Protein AF-A0AAE3C8A0-F1 (afdb_monomer)

Structure (mmCIF, N/CA/C/O backbone):
data_AF-A0AAE3C8A0-F1
#
_entry.id   AF-A0AAE3C8A0-F1
#
loop_
_atom_site.group_PDB
_atom_site.id
_atom_site.type_symbol
_atom_site.label_atom_id
_atom_site.label_alt_id
_atom_site.label_comp_id
_atom_site.label_asym_id
_atom_site.label_entity_id
_atom_site.label_seq_id
_atom_site.pdbx_PDB_ins_code
_atom_site.Cartn_x
_atom_site.Cartn_y
_atom_site.Cartn_z
_atom_site.occupancy
_atom_site.B_iso_or_equiv
_atom_site.auth_seq_id
_atom_site.auth_comp_id
_atom_site.auth_asym_id
_atom_site.auth_atom_id
_atom_site.pdbx_PDB_model_num
ATOM 1 N N . MET A 1 1 ? -12.165 1.065 -21.876 1.00 56.44 1 MET A N 1
ATOM 2 C CA . MET A 1 1 ? -11.371 1.479 -23.054 1.00 56.44 1 MET A CA 1
ATOM 3 C C . MET A 1 1 ? -10.263 2.482 -22.723 1.00 56.44 1 MET A C 1
ATOM 5 O O . MET A 1 1 ? -9.122 2.149 -22.989 1.00 56.44 1 MET A O 1
ATOM 9 N N . ILE A 1 2 ? -10.529 3.661 -22.127 1.00 65.44 2 ILE A N 1
ATOM 10 C CA . ILE A 1 2 ? -9.457 4.647 -21.827 1.00 65.44 2 ILE A CA 1
ATOM 11 C C . ILE A 1 2 ? -8.473 4.133 -20.755 1.00 65.44 2 ILE A C 1
ATOM 13 O O . ILE A 1 2 ? -7.276 4.101 -21.008 1.00 65.44 2 ILE A O 1
ATOM 17 N N . ALA A 1 3 ? -8.968 3.651 -19.607 1.00 72.00 3 ALA A N 1
ATOM 18 C CA . ALA A 1 3 ? -8.113 3.166 -18.512 1.00 72.00 3 ALA A CA 1
ATOM 19 C C . ALA A 1 3 ? -7.227 1.966 -18.902 1.00 72.00 3 ALA A C 1
ATOM 21 O O . ALA A 1 3 ? -6.080 1.881 -18.487 1.00 72.00 3 ALA A O 1
ATOM 22 N N . GLU A 1 4 ? -7.741 1.065 -19.738 1.00 74.19 4 GLU A N 1
ATOM 23 C CA . GLU A 1 4 ? -7.022 -0.127 -20.208 1.00 74.19 4 GLU A CA 1
ATOM 24 C C . GLU A 1 4 ? -5.881 0.228 -21.170 1.00 74.19 4 GLU A C 1
ATOM 26 O O . GLU A 1 4 ? -4.768 -0.278 -21.034 1.00 74.19 4 GLU A O 1
ATOM 31 N N . LYS A 1 5 ? -6.123 1.167 -22.096 1.00 77.81 5 LYS A N 1
ATOM 32 C CA . LYS A 1 5 ? -5.076 1.692 -22.979 1.00 77.81 5 LYS A CA 1
ATOM 33 C C . LYS A 1 5 ? -3.943 2.326 -22.165 1.00 77.81 5 LYS A C 1
ATOM 35 O O . LYS A 1 5 ? -2.778 2.022 -22.401 1.00 77.81 5 LYS A O 1
ATOM 40 N N . THR A 1 6 ? -4.289 3.133 -21.164 1.00 88.19 6 THR A N 1
ATOM 41 C CA . THR A 1 6 ? -3.315 3.755 -20.258 1.00 88.19 6 THR A CA 1
ATOM 42 C C . THR A 1 6 ? -2.587 2.725 -19.384 1.00 88.19 6 THR A C 1
ATOM 44 O O . THR A 1 6 ? -1.387 2.858 -19.156 1.00 88.19 6 THR A O 1
ATOM 47 N N . ALA A 1 7 ? -3.261 1.660 -18.933 1.00 89.94 7 ALA A N 1
ATOM 48 C CA . ALA A 1 7 ? -2.627 0.575 -18.178 1.00 89.94 7 ALA A CA 1
ATOM 49 C C . ALA A 1 7 ?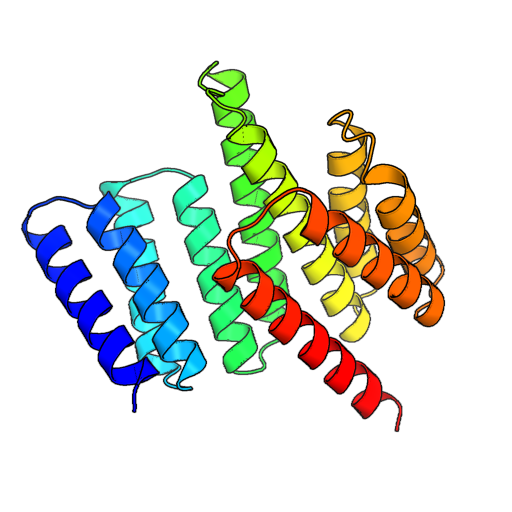 -1.527 -0.124 -18.994 1.00 89.94 7 ALA A C 1
ATOM 51 O O . ALA A 1 7 ? -0.427 -0.358 -18.490 1.00 89.94 7 ALA A O 1
ATOM 52 N N . LEU A 1 8 ? -1.809 -0.413 -20.268 1.00 94.50 8 LEU A N 1
ATOM 53 C CA . LEU A 1 8 ? -0.858 -1.041 -21.184 1.00 94.50 8 LEU A CA 1
ATOM 54 C C . LEU A 1 8 ? 0.332 -0.131 -21.514 1.00 94.50 8 LEU A C 1
ATOM 56 O O . LEU A 1 8 ? 1.454 -0.626 -21.602 1.00 94.50 8 LEU A O 1
ATOM 60 N N . GLU A 1 9 ? 0.109 1.177 -21.658 1.00 94.50 9 GLU A N 1
ATOM 61 C CA . GLU A 1 9 ? 1.182 2.168 -21.828 1.00 94.50 9 GLU A CA 1
ATOM 62 C C . GLU A 1 9 ? 2.153 2.122 -20.636 1.00 94.50 9 GLU A C 1
ATOM 64 O O . GLU A 1 9 ? 3.346 1.883 -20.827 1.00 94.50 9 GLU A O 1
ATOM 69 N N . TYR A 1 10 ? 1.644 2.206 -19.399 1.00 94.06 10 TYR A N 1
ATOM 70 C CA . TYR A 1 10 ? 2.486 2.090 -18.202 1.00 94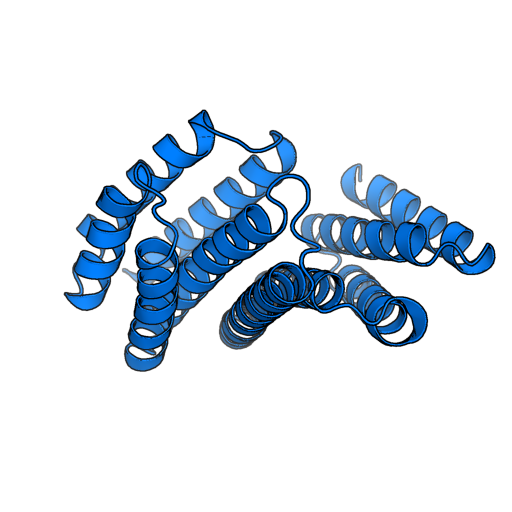.06 10 TYR A CA 1
ATOM 71 C C . TYR A 1 10 ? 3.193 0.735 -18.095 1.00 94.06 10 TYR A C 1
ATOM 73 O O . TYR A 1 10 ? 4.356 0.687 -17.694 1.00 94.06 10 TYR A O 1
ATOM 81 N N . LEU A 1 11 ? 2.527 -0.365 -18.452 1.00 96.75 11 LEU A N 1
ATOM 82 C CA . LEU A 1 11 ? 3.128 -1.698 -18.412 1.00 96.75 11 LEU A CA 1
ATOM 83 C C . LEU A 1 11 ? 4.287 -1.837 -19.408 1.00 96.75 11 LEU A C 1
ATOM 85 O O . LEU A 1 11 ? 5.313 -2.439 -19.083 1.00 96.75 11 LEU A O 1
ATOM 89 N N . ASN A 1 12 ? 4.136 -1.296 -20.615 1.00 97.06 12 ASN A N 1
ATOM 90 C CA . ASN A 1 12 ? 5.195 -1.312 -21.619 1.00 97.06 12 ASN A CA 1
ATOM 91 C C . ASN A 1 12 ? 6.366 -0.428 -21.192 1.00 97.06 12 ASN A C 1
ATOM 93 O O . ASN A 1 12 ? 7.504 -0.895 -21.206 1.00 97.06 12 ASN A O 1
ATOM 97 N N . ASP A 1 13 ? 6.091 0.781 -20.702 1.00 96.50 13 ASP A N 1
ATOM 98 C CA . ASP A 1 13 ? 7.135 1.654 -20.175 1.00 96.50 13 ASP A CA 1
ATOM 99 C C . ASP A 1 13 ? 7.880 0.995 -19.002 1.00 96.50 13 ASP A C 1
ATOM 101 O O . ASP A 1 13 ? 9.105 1.074 -18.923 1.00 96.50 13 ASP A O 1
ATOM 105 N N . ALA A 1 14 ? 7.178 0.301 -18.096 1.00 97.00 14 ALA A N 1
ATOM 106 C CA . ALA A 1 14 ? 7.807 -0.403 -16.976 1.00 97.00 14 ALA A CA 1
ATOM 107 C C . ALA A 1 14 ? 8.849 -1.427 -17.455 1.00 97.00 14 ALA A C 1
ATOM 109 O O . ALA A 1 14 ? 9.940 -1.525 -16.891 1.00 97.00 14 ALA A O 1
ATOM 110 N N . ARG A 1 15 ? 8.524 -2.164 -18.524 1.00 97.19 15 ARG A N 1
ATOM 111 C CA . ARG A 1 15 ? 9.411 -3.163 -19.132 1.00 97.19 15 ARG A CA 1
ATOM 112 C C . ARG A 1 15 ? 10.630 -2.519 -19.785 1.00 97.19 15 ARG A C 1
ATOM 114 O O . ARG A 1 15 ? 11.723 -3.057 -19.648 1.00 97.19 15 ARG A O 1
ATOM 121 N N . GLU A 1 16 ? 10.469 -1.380 -20.454 1.00 97.44 16 GLU A N 1
ATOM 122 C CA . GLU A 1 16 ? 11.600 -0.652 -21.045 1.00 97.44 16 GLU A CA 1
ATOM 123 C C . GLU A 1 16 ? 12.539 -0.092 -19.970 1.00 97.44 16 GLU A C 1
ATOM 125 O O . GLU A 1 16 ? 13.752 -0.274 -20.058 1.00 97.44 16 GLU A O 1
ATOM 130 N N . HIS A 1 17 ? 11.998 0.483 -18.893 1.00 97.38 17 HIS A N 1
ATOM 131 C CA . HIS A 1 17 ? 12.809 0.911 -17.749 1.00 97.38 17 HIS A CA 1
ATOM 132 C C . HIS A 1 17 ? 13.582 -0.258 -17.119 1.00 97.38 17 HIS A C 1
ATOM 134 O O . HIS A 1 17 ? 14.776 -0.126 -16.848 1.00 97.38 17 HIS A O 1
ATOM 140 N N . ALA A 1 18 ? 12.940 -1.422 -16.958 1.00 96.00 18 ALA A N 1
ATOM 141 C CA . ALA A 1 18 ? 13.592 -2.618 -16.428 1.00 96.00 18 ALA A CA 1
ATOM 142 C C . ALA A 1 18 ? 14.739 -3.106 -17.332 1.00 96.00 18 ALA A C 1
ATOM 144 O O . ALA A 1 18 ? 15.817 -3.420 -16.831 1.00 96.00 18 ALA A O 1
ATOM 145 N N . LYS A 1 19 ? 14.553 -3.109 -18.662 1.00 96.50 19 LYS A N 1
ATOM 146 C CA . LYS A 1 19 ? 15.613 -3.460 -19.629 1.00 96.50 19 LYS A CA 1
ATOM 147 C C . LYS A 1 19 ? 16.816 -2.521 -19.548 1.00 96.50 19 LYS A C 1
ATOM 149 O O . LYS A 1 19 ? 17.947 -2.965 -19.716 1.00 96.50 19 LYS A O 1
ATOM 154 N N . CYS A 1 20 ? 16.573 -1.240 -19.286 1.00 96.00 20 CYS A N 1
ATOM 155 C CA . CYS A 1 20 ? 17.614 -0.223 -19.147 1.00 96.00 20 CYS A CA 1
ATOM 156 C C . CYS A 1 20 ? 18.274 -0.198 -17.755 1.00 96.00 20 CYS A C 1
ATOM 158 O O . CYS A 1 20 ? 19.154 0.628 -17.524 1.00 96.00 20 CYS A O 1
ATOM 160 N N . GLY A 1 21 ? 17.858 -1.063 -16.822 1.00 95.50 21 GLY A N 1
ATOM 161 C CA . GLY A 1 21 ? 18.362 -1.082 -15.445 1.00 95.50 21 GLY A CA 1
ATOM 162 C C . GLY A 1 21 ? 17.838 0.053 -14.556 1.00 95.50 21 GLY A C 1
ATOM 163 O O . GLY A 1 21 ? 18.315 0.221 -13.434 1.00 95.50 21 GLY A O 1
ATOM 164 N N . ASP A 1 22 ? 16.849 0.829 -15.013 1.00 97.50 22 ASP A N 1
ATOM 165 C CA . ASP A 1 22 ? 16.164 1.824 -14.184 1.00 97.50 22 ASP A CA 1
ATOM 166 C C . ASP A 1 22 ? 15.039 1.164 -13.378 1.00 97.50 22 ASP A C 1
ATOM 168 O O . ASP A 1 22 ? 13.851 1.218 -13.712 1.00 97.50 22 ASP A O 1
ATOM 172 N N . PHE A 1 23 ? 15.430 0.521 -12.282 1.00 97.69 23 PHE A N 1
ATOM 173 C CA . PHE A 1 23 ? 14.508 -0.226 -11.431 1.00 97.69 23 PHE A CA 1
ATOM 174 C C . PHE A 1 23 ? 13.525 0.664 -10.662 1.00 97.69 23 PHE A C 1
ATOM 176 O O . PHE A 1 23 ? 12.404 0.235 -10.394 1.00 97.69 23 PHE A O 1
ATOM 183 N N . VAL A 1 24 ? 13.885 1.915 -10.350 1.00 96.19 24 VAL A N 1
ATOM 184 C CA . VAL A 1 24 ? 12.947 2.866 -9.725 1.00 96.19 24 VAL A CA 1
ATOM 185 C C . VAL A 1 24 ? 11.867 3.260 -10.731 1.00 96.19 24 VAL A C 1
ATOM 187 O O . VAL A 1 24 ? 10.675 3.224 -10.411 1.00 96.19 24 VAL A O 1
ATOM 190 N N . GLY A 1 25 ? 12.268 3.586 -11.962 1.00 94.75 25 GLY A N 1
ATOM 191 C CA . GLY A 1 25 ? 11.347 3.908 -13.046 1.00 94.75 25 GLY A CA 1
ATOM 192 C C . GLY A 1 25 ? 10.425 2.744 -13.406 1.00 94.75 25 GLY A C 1
ATOM 193 O O . GLY A 1 25 ? 9.231 2.972 -13.622 1.00 94.75 25 GLY A O 1
ATOM 194 N N . ALA A 1 26 ? 10.948 1.515 -13.416 1.00 97.81 26 ALA A N 1
ATOM 195 C CA . ALA A 1 26 ? 10.173 0.300 -13.655 1.00 97.81 26 ALA A CA 1
ATOM 196 C C . ALA A 1 26 ? 9.145 0.058 -12.542 1.00 97.81 26 ALA A C 1
ATOM 198 O O . ALA A 1 26 ? 7.959 -0.121 -12.820 1.00 97.81 26 ALA A O 1
ATOM 199 N N . PHE A 1 27 ? 9.584 0.122 -11.281 1.00 97.81 27 PHE A N 1
ATOM 200 C CA . PHE A 1 27 ? 8.740 -0.087 -10.107 1.00 97.81 27 PHE A CA 1
ATOM 201 C C . PHE A 1 27 ? 7.503 0.820 -10.110 1.00 97.81 27 PHE A C 1
ATOM 203 O O . PHE A 1 27 ? 6.372 0.338 -10.028 1.00 97.81 27 PHE A O 1
ATOM 210 N N . LEU A 1 28 ? 7.707 2.135 -10.252 1.00 93.88 28 LEU A N 1
ATOM 211 C CA . LEU A 1 28 ? 6.616 3.114 -10.189 1.00 93.88 28 LEU A CA 1
ATOM 212 C C . LEU A 1 28 ? 5.575 2.885 -11.292 1.00 93.88 28 LEU A C 1
ATOM 214 O O . LEU A 1 28 ? 4.378 3.081 -11.079 1.00 93.88 28 LEU A O 1
ATOM 218 N N . ARG A 1 29 ? 6.021 2.435 -12.467 1.00 97.12 29 ARG A N 1
ATOM 219 C CA . ARG A 1 29 ? 5.147 2.147 -13.606 1.00 97.12 29 ARG A CA 1
ATOM 220 C C . ARG A 1 29 ? 4.391 0.839 -13.446 1.00 97.12 29 ARG A C 1
ATOM 222 O O . ARG A 1 29 ? 3.208 0.814 -13.768 1.00 97.12 29 ARG A O 1
ATOM 229 N N . TYR A 1 30 ? 5.008 -0.199 -12.880 1.00 97.62 30 TYR A N 1
ATOM 230 C CA . TYR A 1 30 ? 4.285 -1.417 -12.508 1.00 97.62 30 TYR A CA 1
ATOM 231 C C . TYR A 1 30 ? 3.182 -1.127 -11.483 1.00 97.62 30 TYR A C 1
ATOM 233 O O . TYR A 1 30 ? 2.044 -1.537 -11.699 1.00 97.62 30 TYR A O 1
ATOM 241 N N . ILE A 1 31 ? 3.464 -0.353 -10.425 1.00 95.62 31 ILE A N 1
ATOM 242 C CA . ILE A 1 31 ? 2.436 0.065 -9.452 1.00 95.62 31 ILE A CA 1
ATOM 243 C C . ILE A 1 31 ? 1.279 0.784 -10.155 1.00 95.62 31 ILE A C 1
ATOM 245 O O . ILE A 1 31 ? 0.110 0.459 -9.936 1.00 95.62 31 ILE A O 1
ATOM 249 N N . ARG A 1 32 ? 1.598 1.735 -11.037 1.00 94.25 32 ARG A N 1
ATOM 250 C CA . ARG A 1 32 ? 0.594 2.548 -11.728 1.00 94.25 32 ARG A CA 1
ATOM 251 C C . ARG A 1 32 ? -0.239 1.738 -12.720 1.00 94.25 32 ARG A C 1
ATOM 253 O O . ARG A 1 32 ? -1.462 1.861 -12.708 1.00 94.25 32 ARG A O 1
ATOM 260 N N . ALA A 1 33 ? 0.390 0.868 -13.510 1.00 93.25 33 ALA A N 1
ATOM 261 C CA . ALA A 1 33 ? -0.306 -0.077 -14.381 1.00 93.25 33 ALA A CA 1
ATOM 262 C C . ALA A 1 33 ? -1.254 -0.977 -13.573 1.00 93.25 33 ALA A C 1
ATOM 264 O O . ALA A 1 33 ? -2.424 -1.109 -13.928 1.00 93.25 33 ALA A O 1
ATOM 265 N N . GLY A 1 34 ? -0.785 -1.515 -12.440 1.00 94.25 34 GLY A N 1
ATOM 266 C CA . GLY A 1 34 ? -1.591 -2.349 -11.549 1.00 94.25 34 GLY A CA 1
ATOM 267 C C . GLY A 1 34 ? -2.858 -1.650 -11.051 1.00 94.25 34 GLY A C 1
ATOM 268 O O . GLY A 1 34 ? -3.930 -2.263 -11.028 1.00 94.25 34 GLY A O 1
ATOM 269 N N . CYS A 1 35 ? -2.768 -0.354 -10.729 1.00 90.81 35 CYS A N 1
ATOM 270 C CA . CYS A 1 35 ? -3.921 0.461 -10.341 1.00 90.81 35 CYS A CA 1
ATOM 271 C C . CYS A 1 35 ? -4.934 0.623 -11.484 1.00 90.81 35 CYS A C 1
ATOM 273 O O . CYS A 1 35 ? -6.122 0.385 -11.271 1.00 90.81 35 CYS A O 1
ATOM 275 N N . PHE A 1 36 ? -4.484 0.964 -12.695 1.00 92.19 36 PHE A N 1
ATOM 276 C CA . PHE A 1 36 ? -5.383 1.125 -13.845 1.00 92.19 36 PHE A CA 1
ATOM 277 C C . PHE A 1 36 ? -6.039 -0.195 -14.278 1.00 92.19 36 PHE A C 1
ATOM 279 O O . PHE A 1 36 ? -7.225 -0.217 -14.623 1.00 92.19 36 PHE A O 1
ATOM 286 N N . PHE A 1 37 ? -5.314 -1.316 -14.207 1.00 92.75 37 PHE A N 1
ATOM 287 C CA . PHE A 1 37 ? -5.902 -2.639 -14.423 1.00 92.75 37 PHE A CA 1
ATOM 288 C C . PHE A 1 37 ? -6.977 -2.955 -13.375 1.00 92.75 37 PHE A C 1
ATOM 290 O O . PHE A 1 37 ? -8.081 -3.362 -13.729 1.00 92.75 37 PHE A O 1
ATOM 297 N N . ARG A 1 38 ? -6.738 -2.648 -12.091 1.00 92.00 38 ARG A N 1
ATOM 298 C CA . ARG A 1 38 ? -7.764 -2.794 -11.040 1.00 92.00 38 ARG A CA 1
ATOM 299 C C . ARG A 1 38 ? -9.003 -1.953 -11.334 1.00 92.00 38 ARG A C 1
ATOM 301 O O . ARG A 1 38 ? -10.121 -2.433 -11.173 1.00 92.00 38 ARG A O 1
ATOM 308 N N . GLU A 1 39 ? -8.829 -0.703 -11.750 1.00 89.12 39 GLU A N 1
ATOM 309 C CA . GLU A 1 39 ? -9.942 0.202 -12.068 1.00 89.12 39 GLU A CA 1
ATOM 310 C C . GLU A 1 39 ? -10.755 -0.244 -13.284 1.00 89.12 39 GLU A C 1
ATOM 312 O O . GLU A 1 39 ? -11.968 -0.044 -13.322 1.00 89.12 39 GLU A O 1
ATOM 317 N N . SER A 1 40 ? -10.107 -0.889 -14.251 1.00 90.00 40 SER A N 1
ATOM 318 C CA . SER A 1 40 ? -10.770 -1.524 -15.394 1.00 90.00 40 SER A CA 1
ATOM 319 C C . SER A 1 40 ? -11.325 -2.918 -15.079 1.00 90.00 40 SER A C 1
ATOM 321 O O . SER A 1 40 ? -11.885 -3.558 -15.962 1.00 90.00 40 SER A O 1
ATOM 323 N N . SER A 1 41 ? -11.255 -3.358 -13.815 1.00 90.50 41 SER A N 1
ATOM 324 C CA . SER A 1 41 ? -11.661 -4.693 -13.345 1.00 90.50 41 SER A CA 1
ATOM 325 C C . SER A 1 41 ? -10.859 -5.853 -13.950 1.00 90.50 41 SER A C 1
ATOM 327 O O . SER A 1 41 ? -11.248 -7.012 -13.815 1.00 90.50 41 SER A O 1
ATOM 329 N N . ASP A 1 42 ? -9.706 -5.565 -14.551 1.00 94.69 42 ASP A N 1
ATOM 330 C CA . ASP A 1 42 ? -8.732 -6.565 -14.972 1.00 94.69 42 ASP A CA 1
ATOM 331 C C . ASP A 1 42 ? -7.845 -6.956 -13.783 1.00 94.69 42 ASP A C 1
ATOM 333 O O . ASP A 1 42 ? -6.723 -6.486 -13.577 1.00 94.69 42 ASP A O 1
ATOM 337 N N . LEU A 1 43 ? -8.404 -7.807 -12.929 1.00 93.88 43 LEU A N 1
ATOM 338 C CA . LEU A 1 43 ? -7.767 -8.207 -11.678 1.00 93.88 43 LEU A CA 1
ATOM 339 C C . LEU A 1 43 ? -6.542 -9.107 -11.921 1.00 93.88 43 LEU A C 1
ATOM 341 O O . LEU A 1 43 ? -5.606 -9.080 -11.125 1.00 93.88 43 LEU A O 1
ATOM 345 N N . VAL A 1 44 ? -6.506 -9.849 -13.034 1.00 96.69 44 VAL A N 1
ATOM 346 C CA . VAL A 1 44 ? -5.375 -10.722 -13.390 1.00 96.69 44 VAL A CA 1
ATOM 347 C C . VAL A 1 44 ? -4.140 -9.884 -13.708 1.00 96.69 44 VAL A C 1
ATOM 349 O O . VAL A 1 44 ? -3.094 -10.079 -13.086 1.00 96.69 44 VAL A O 1
ATOM 352 N N . ASN A 1 45 ? -4.268 -8.908 -14.612 1.00 95.75 45 ASN A N 1
ATOM 353 C CA . ASN A 1 45 ? -3.145 -8.039 -14.961 1.00 95.75 45 ASN A CA 1
ATOM 354 C C . ASN A 1 45 ? -2.774 -7.089 -13.818 1.00 95.75 45 ASN A C 1
ATOM 356 O O . ASN A 1 45 ? -1.597 -6.775 -13.638 1.00 95.75 45 ASN A O 1
ATOM 360 N N . SER A 1 46 ? -3.745 -6.680 -12.994 1.00 96.19 46 SER A N 1
ATOM 361 C CA . SER A 1 46 ? -3.472 -5.915 -11.775 1.00 96.19 46 SER A CA 1
ATOM 362 C C . SER A 1 46 ? -2.542 -6.674 -10.822 1.00 96.19 46 SER A C 1
ATOM 364 O O . SER A 1 46 ? -1.519 -6.135 -10.395 1.00 96.19 46 SER A O 1
ATOM 366 N N . LEU A 1 47 ? -2.852 -7.945 -10.545 1.00 97.69 47 LEU A N 1
ATOM 367 C CA . LEU A 1 47 ? -2.043 -8.781 -9.662 1.00 97.69 47 LEU A CA 1
ATOM 368 C C . LEU A 1 47 ? -0.646 -9.053 -10.236 1.00 97.69 47 LEU A C 1
ATOM 370 O O . LEU A 1 47 ? 0.332 -8.967 -9.496 1.00 97.69 47 LEU A O 1
ATOM 374 N N . ASP A 1 48 ? -0.539 -9.343 -11.538 1.00 98.25 48 ASP A N 1
ATOM 375 C CA . ASP A 1 48 ? 0.754 -9.536 -12.213 1.00 98.25 48 ASP A CA 1
ATOM 376 C C . ASP A 1 48 ? 1.651 -8.295 -12.080 1.00 98.25 48 ASP A C 1
ATOM 378 O O . ASP A 1 48 ? 2.830 -8.404 -11.739 1.00 98.25 48 ASP A O 1
ATOM 382 N N . CYS A 1 49 ? 1.081 -7.100 -12.257 1.00 98.06 49 CYS A N 1
ATOM 383 C CA . CYS A 1 49 ? 1.811 -5.847 -12.087 1.00 98.06 49 CYS A CA 1
ATOM 384 C C . CYS A 1 49 ? 2.329 -5.666 -10.654 1.00 98.06 49 CYS A C 1
ATOM 386 O O . CYS A 1 49 ? 3.493 -5.312 -10.466 1.00 98.06 49 CYS A O 1
ATOM 388 N N . TYR A 1 50 ? 1.504 -5.931 -9.637 1.00 98.00 50 TYR A N 1
ATOM 389 C CA . TYR A 1 50 ? 1.942 -5.816 -8.244 1.00 98.00 50 TYR A CA 1
ATOM 390 C C . TYR A 1 50 ? 2.978 -6.881 -7.859 1.00 98.00 50 TYR A C 1
ATOM 392 O O . TYR A 1 50 ? 3.917 -6.566 -7.130 1.00 98.00 50 TYR A O 1
ATOM 400 N N . ASN A 1 51 ? 2.887 -8.100 -8.399 1.00 98.50 51 ASN A N 1
ATOM 401 C CA . ASN A 1 51 ? 3.919 -9.125 -8.216 1.00 98.50 51 ASN A CA 1
ATOM 402 C C . ASN A 1 51 ? 5.262 -8.704 -8.829 1.00 98.50 51 ASN A C 1
ATOM 404 O O . ASN A 1 51 ? 6.292 -8.819 -8.171 1.00 98.50 51 ASN A O 1
ATOM 408 N N . LYS A 1 52 ? 5.260 -8.135 -10.039 1.00 98.12 52 LYS A N 1
ATOM 409 C CA . LYS A 1 52 ? 6.482 -7.597 -10.663 1.00 98.12 52 LYS A CA 1
ATOM 410 C C . LYS A 1 52 ? 7.058 -6.419 -9.890 1.00 98.12 52 LYS A C 1
ATOM 412 O O . LYS A 1 52 ? 8.269 -6.320 -9.722 1.00 98.12 52 LYS A O 1
ATOM 417 N N . ALA A 1 53 ? 6.204 -5.537 -9.373 1.00 97.62 53 ALA A N 1
ATOM 418 C CA . ALA A 1 53 ? 6.650 -4.469 -8.486 1.00 97.62 53 ALA A CA 1
ATOM 419 C C . ALA A 1 53 ? 7.281 -5.031 -7.196 1.00 97.62 53 ALA A C 1
ATOM 421 O O . ALA A 1 53 ? 8.293 -4.496 -6.747 1.00 97.62 53 ALA A O 1
ATOM 422 N N . MET A 1 54 ? 6.732 -6.117 -6.631 1.00 97.81 54 MET A N 1
ATOM 423 C CA . MET A 1 54 ? 7.304 -6.815 -5.471 1.00 97.81 54 MET A CA 1
ATOM 424 C C . MET A 1 54 ? 8.696 -7.376 -5.773 1.00 97.81 54 MET A C 1
ATOM 426 O O . MET A 1 54 ? 9.616 -7.184 -4.983 1.00 97.81 54 MET A O 1
ATOM 430 N N . GLU A 1 55 ? 8.856 -8.045 -6.914 1.00 97.44 55 GLU A N 1
ATOM 431 C CA . GLU A 1 55 ? 10.134 -8.594 -7.378 1.00 97.44 55 GLU A CA 1
ATOM 432 C C . GLU A 1 55 ? 11.188 -7.487 -7.498 1.00 97.44 55 GLU A C 1
ATOM 434 O O . GLU A 1 55 ? 12.223 -7.541 -6.836 1.00 97.44 55 GLU A O 1
ATOM 439 N N . VAL A 1 56 ? 10.871 -6.402 -8.213 1.00 97.38 56 VAL A N 1
ATOM 440 C CA . VAL A 1 56 ? 11.777 -5.252 -8.360 1.00 97.38 56 VAL A CA 1
ATOM 441 C C . VAL A 1 56 ? 12.111 -4.613 -7.006 1.00 97.38 56 VAL A C 1
ATOM 443 O O . VAL A 1 56 ? 13.268 -4.270 -6.741 1.00 97.38 56 VAL A O 1
ATOM 446 N N . ALA A 1 57 ? 11.117 -4.453 -6.128 1.00 96.25 57 ALA A N 1
ATOM 447 C CA . ALA A 1 57 ? 11.324 -3.887 -4.800 1.00 96.25 57 ALA A CA 1
ATOM 448 C C . ALA A 1 57 ? 12.252 -4.750 -3.935 1.00 96.25 57 ALA A C 1
ATOM 450 O O . ALA A 1 57 ? 13.091 -4.192 -3.230 1.00 96.25 57 ALA A O 1
ATOM 451 N N . ASN A 1 58 ? 12.127 -6.077 -4.000 1.00 95.31 58 ASN A N 1
ATOM 452 C CA . ASN A 1 58 ? 12.937 -7.010 -3.217 1.00 95.31 58 ASN A CA 1
ATOM 453 C C . ASN A 1 58 ? 14.353 -7.169 -3.778 1.00 95.31 58 ASN A C 1
ATOM 455 O O . ASN A 1 58 ? 15.319 -7.107 -3.021 1.00 95.31 58 ASN A O 1
ATOM 459 N N . GLU A 1 59 ? 14.483 -7.366 -5.087 1.00 95.31 59 GLU A N 1
ATOM 460 C CA . GLU A 1 59 ? 15.745 -7.782 -5.706 1.00 95.31 59 GLU A CA 1
ATOM 461 C C . GLU A 1 59 ? 16.661 -6.609 -6.060 1.00 95.31 59 GLU A C 1
ATOM 463 O O . GLU A 1 59 ? 17.884 -6.760 -6.063 1.00 95.31 59 GLU A O 1
ATOM 468 N N . HIS A 1 60 ? 16.096 -5.429 -6.331 1.00 95.50 60 HIS A N 1
ATOM 469 C CA . HIS A 1 60 ? 16.869 -4.300 -6.856 1.00 95.50 60 HIS A CA 1
ATOM 470 C C . HIS A 1 60 ? 16.843 -3.057 -5.974 1.00 95.50 60 HIS A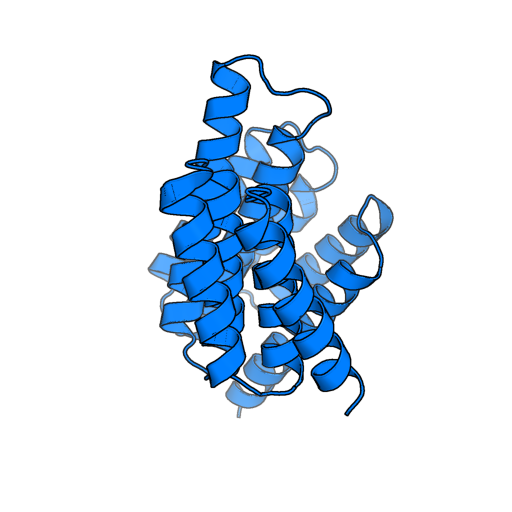 C 1
ATOM 472 O O . HIS A 1 60 ? 17.841 -2.341 -5.900 1.00 95.50 60 HIS A O 1
ATOM 478 N N . LEU A 1 61 ? 15.716 -2.769 -5.316 1.00 93.50 61 LEU A N 1
ATOM 479 C CA . LEU A 1 61 ? 15.577 -1.537 -4.534 1.00 93.50 61 LEU A CA 1
ATOM 480 C C . LEU A 1 61 ? 15.878 -1.752 -3.051 1.00 93.50 61 LEU A C 1
ATOM 482 O O . LEU A 1 61 ? 16.530 -0.908 -2.438 1.00 93.50 61 LEU A O 1
ATOM 486 N N . ASN A 1 62 ? 15.399 -2.860 -2.483 1.00 89.75 62 ASN A N 1
ATOM 487 C CA . ASN A 1 62 ? 15.559 -3.272 -1.090 1.00 89.75 62 ASN A CA 1
ATOM 488 C C . ASN A 1 62 ? 15.290 -2.142 -0.072 1.00 89.75 62 ASN A C 1
ATOM 490 O O . ASN A 1 62 ? 16.052 -1.935 0.873 1.00 89.75 62 ASN A O 1
ATOM 494 N N . LYS A 1 63 ? 14.209 -1.373 -0.280 1.00 88.62 63 LYS A N 1
ATOM 495 C CA . LYS A 1 63 ? 13.744 -0.348 0.672 1.00 88.62 63 LYS A CA 1
ATOM 496 C C . LYS A 1 63 ? 12.316 -0.622 1.109 1.00 88.62 63 LYS A C 1
ATOM 498 O O . LYS A 1 63 ? 11.435 -0.857 0.281 1.00 88.62 63 LYS A O 1
ATOM 503 N N . LYS A 1 64 ? 12.082 -0.472 2.413 1.00 92.31 64 LYS A N 1
ATOM 504 C CA . LYS A 1 64 ? 10.776 -0.682 3.048 1.00 92.31 64 LYS A CA 1
ATOM 505 C C . LYS A 1 64 ? 9.677 0.220 2.485 1.00 92.31 64 LYS A C 1
ATOM 507 O O . LYS A 1 64 ? 8.538 -0.209 2.380 1.00 92.31 64 LYS A O 1
ATOM 512 N N . GLU A 1 65 ? 10.023 1.431 2.052 1.00 90.38 65 GLU A N 1
ATOM 513 C CA . GLU A 1 65 ? 9.093 2.350 1.381 1.00 90.38 65 GLU A CA 1
ATOM 514 C C . GLU A 1 65 ? 8.483 1.746 0.107 1.00 90.38 65 GLU A C 1
ATOM 516 O O . GLU A 1 65 ? 7.274 1.828 -0.092 1.00 90.38 65 GLU A O 1
ATOM 521 N N . TYR A 1 66 ? 9.291 1.094 -0.734 1.00 93.12 66 TYR A N 1
ATOM 522 C CA . TYR A 1 66 ? 8.784 0.451 -1.947 1.00 93.12 66 TYR A CA 1
ATOM 523 C C . TYR A 1 66 ? 7.955 -0.787 -1.613 1.00 93.12 66 TYR A C 1
ATOM 525 O O . TYR A 1 66 ? 6.891 -0.979 -2.193 1.00 93.12 66 TYR A O 1
ATOM 533 N N . MET A 1 67 ? 8.380 -1.583 -0.626 1.00 95.94 67 MET A N 1
ATOM 534 C CA . MET A 1 67 ? 7.582 -2.714 -0.142 1.00 95.94 67 MET A CA 1
ATOM 535 C C . MET A 1 67 ? 6.210 -2.262 0.374 1.00 95.94 67 MET A C 1
ATOM 537 O O . MET A 1 67 ? 5.209 -2.907 0.069 1.00 95.94 67 MET A O 1
ATOM 541 N N . ALA A 1 68 ? 6.147 -1.148 1.111 1.00 93.94 68 ALA A N 1
ATOM 542 C CA . ALA A 1 68 ? 4.895 -0.586 1.610 1.00 93.94 68 ALA A CA 1
ATOM 543 C C . ALA A 1 68 ? 3.921 -0.286 0.459 1.00 93.94 68 ALA A C 1
ATOM 545 O O . ALA A 1 68 ? 2.801 -0.792 0.446 1.00 93.94 68 ALA A O 1
ATOM 546 N N . LEU A 1 69 ? 4.393 0.408 -0.582 1.00 92.25 69 LEU A N 1
ATOM 547 C CA . LEU A 1 69 ? 3.586 0.707 -1.771 1.00 92.25 69 LEU A CA 1
ATOM 548 C C . LEU A 1 69 ? 3.054 -0.557 -2.464 1.00 92.25 69 LEU A C 1
ATOM 550 O O . LEU A 1 69 ? 1.909 -0.568 -2.920 1.00 92.25 69 LEU A O 1
ATOM 554 N N . VAL A 1 70 ? 3.840 -1.636 -2.518 1.00 95.94 70 VAL A N 1
ATOM 555 C CA . VAL A 1 70 ? 3.369 -2.912 -3.080 1.00 95.94 70 VAL A CA 1
ATOM 556 C C . VAL A 1 70 ? 2.278 -3.533 -2.212 1.00 95.94 70 VAL A C 1
ATOM 558 O O . VAL A 1 70 ? 1.260 -3.967 -2.748 1.00 95.94 70 VAL A O 1
ATOM 561 N N . TYR A 1 71 ? 2.438 -3.546 -0.885 1.00 97.56 71 TYR A N 1
ATOM 562 C CA . TYR A 1 71 ? 1.395 -4.032 0.025 1.00 97.56 71 TYR A CA 1
ATOM 563 C C . TYR A 1 71 ? 0.108 -3.203 -0.086 1.00 97.56 71 TYR A C 1
ATOM 565 O O . TYR A 1 71 ? -0.985 -3.770 -0.098 1.00 97.56 71 TYR A O 1
ATOM 573 N N . SER A 1 72 ? 0.214 -1.885 -0.264 1.00 93.19 72 SER A N 1
ATOM 574 C CA . SER A 1 72 ? -0.934 -1.022 -0.563 1.00 93.19 72 SER A CA 1
ATOM 575 C C . SER A 1 72 ? -1.601 -1.398 -1.900 1.00 93.19 72 SER A C 1
ATOM 577 O O . SER A 1 72 ? -2.827 -1.519 -1.989 1.00 93.19 72 SER A O 1
ATOM 579 N N . GLY A 1 73 ? -0.801 -1.711 -2.927 1.00 93.44 73 GLY A N 1
ATOM 580 C CA . GLY A 1 73 ? -1.268 -2.269 -4.201 1.00 93.44 73 GLY A CA 1
ATOM 581 C C . GLY A 1 73 ? -2.011 -3.600 -4.036 1.00 93.44 73 GLY A C 1
ATOM 582 O O . GLY A 1 73 ? -3.133 -3.753 -4.519 1.00 93.44 73 GLY A O 1
ATOM 583 N N . PHE A 1 74 ? -1.460 -4.544 -3.271 1.00 97.38 74 PHE A N 1
ATOM 584 C CA . PHE A 1 74 ? -2.143 -5.802 -2.966 1.00 97.38 74 PHE A CA 1
ATOM 585 C C . PHE A 1 74 ? -3.433 -5.598 -2.177 1.00 97.38 74 PHE A C 1
ATOM 587 O O . PHE A 1 74 ? -4.422 -6.271 -2.469 1.00 97.38 74 PHE A O 1
ATOM 594 N N . ALA A 1 75 ? -3.478 -4.658 -1.229 1.00 94.12 75 ALA A N 1
ATOM 595 C CA . ALA A 1 75 ? -4.729 -4.287 -0.577 1.00 94.12 75 ALA A CA 1
ATOM 596 C C . ALA A 1 75 ? -5.751 -3.818 -1.631 1.00 94.12 75 ALA A C 1
ATOM 598 O O . ALA A 1 75 ? -6.862 -4.344 -1.693 1.00 94.12 75 ALA A O 1
ATOM 599 N N . SER A 1 76 ? -5.358 -2.922 -2.538 1.00 89.38 76 SER A N 1
ATOM 600 C CA . SER A 1 76 ? -6.200 -2.462 -3.653 1.00 89.38 76 SER A CA 1
ATOM 601 C C . SER A 1 76 ? -6.746 -3.613 -4.513 1.00 89.38 76 SER A C 1
ATOM 603 O O . SER A 1 76 ? -7.945 -3.663 -4.800 1.00 89.38 76 SER A O 1
ATOM 605 N N . TYR A 1 77 ? -5.903 -4.593 -4.851 1.00 94.19 77 TYR A N 1
ATOM 606 C CA . TYR A 1 77 ? -6.317 -5.816 -5.545 1.00 94.19 77 TYR A CA 1
ATOM 607 C C . TYR A 1 77 ? -7.318 -6.644 -4.724 1.00 94.19 77 TYR A C 1
ATOM 609 O O . TYR A 1 77 ? -8.383 -7.007 -5.228 1.00 94.19 77 TYR A O 1
ATOM 617 N N . TYR A 1 78 ? -7.020 -6.914 -3.448 1.00 93.94 78 TYR A N 1
ATOM 618 C CA . TYR A 1 78 ? -7.884 -7.727 -2.587 1.00 93.94 78 TYR A CA 1
ATOM 619 C C . TYR A 1 78 ? -9.237 -7.078 -2.325 1.00 93.94 78 TYR A C 1
ATOM 621 O O . TYR A 1 78 ? -10.243 -7.778 -2.214 1.00 93.94 78 TYR A O 1
ATOM 629 N N . ARG A 1 79 ? -9.287 -5.747 -2.327 1.00 87.81 79 ARG A N 1
ATOM 630 C CA . ARG A 1 79 ? -10.537 -4.994 -2.367 1.00 87.81 79 ARG A CA 1
ATOM 631 C C . ARG A 1 79 ? -11.320 -5.266 -3.653 1.00 87.81 79 ARG A C 1
ATOM 633 O O . ARG A 1 79 ? -12.522 -5.491 -3.578 1.00 87.81 79 ARG A O 1
ATOM 640 N N . GLY A 1 80 ? -10.653 -5.274 -4.808 1.00 88.50 80 GLY A N 1
ATOM 641 C CA . GLY A 1 80 ? -11.263 -5.570 -6.109 1.00 88.50 80 GLY A CA 1
ATOM 642 C C . GLY A 1 80 ? -11.891 -6.965 -6.192 1.00 88.50 80 GLY A C 1
ATOM 643 O O . GLY A 1 80 ? -12.998 -7.101 -6.702 1.00 88.50 80 GLY A O 1
ATOM 644 N N . VAL A 1 81 ? -11.242 -7.988 -5.625 1.00 93.44 81 VAL A N 1
ATOM 645 C CA . VAL A 1 81 ? -11.803 -9.356 -5.546 1.00 93.44 81 VAL A CA 1
ATOM 646 C C . VAL A 1 81 ? -12.754 -9.570 -4.354 1.00 93.44 81 VAL A C 1
ATOM 648 O O . VAL A 1 81 ? -13.221 -10.685 -4.139 1.00 93.44 81 VAL A O 1
ATOM 651 N N . GLY A 1 82 ? -13.027 -8.539 -3.545 1.00 88.56 82 GLY A N 1
ATOM 652 C CA . GLY A 1 82 ? -13.928 -8.621 -2.387 1.00 88.56 82 GLY A CA 1
ATOM 653 C C . GLY A 1 82 ? -13.378 -9.394 -1.178 1.00 88.56 82 GLY A C 1
ATOM 654 O O . GLY A 1 82 ? -14.139 -9.768 -0.286 1.00 88.56 82 GLY A O 1
ATOM 655 N N . ASN A 1 83 ? -12.066 -9.637 -1.111 1.00 93.25 83 ASN A N 1
ATOM 656 C CA . ASN A 1 83 ? -11.428 -10.317 0.016 1.00 93.25 83 ASN A CA 1
ATOM 657 C C . ASN A 1 83 ? -11.014 -9.313 1.103 1.00 93.25 83 ASN A C 1
ATOM 659 O O . ASN A 1 83 ? -9.863 -8.879 1.186 1.00 93.25 83 ASN A O 1
ATOM 663 N N . ASN A 1 84 ? -11.969 -8.964 1.964 1.00 87.69 84 ASN A N 1
ATOM 664 C CA . ASN A 1 84 ? -11.778 -7.947 2.999 1.00 87.69 84 ASN A CA 1
ATOM 665 C C . ASN A 1 84 ? -10.739 -8.331 4.073 1.00 87.69 84 ASN A C 1
ATOM 667 O O . ASN A 1 84 ? -10.067 -7.448 4.599 1.00 87.69 84 ASN A O 1
ATOM 671 N N . ASN A 1 85 ? -10.562 -9.623 4.372 1.00 91.31 85 ASN A N 1
ATOM 672 C CA . ASN A 1 85 ? -9.544 -10.073 5.330 1.00 91.31 85 ASN A CA 1
ATOM 673 C C . ASN A 1 85 ? -8.138 -9.787 4.796 1.00 91.31 85 ASN A C 1
ATOM 675 O O . ASN A 1 85 ? -7.331 -9.148 5.469 1.00 91.31 85 ASN A O 1
ATOM 679 N N . LYS A 1 86 ? -7.870 -10.188 3.548 1.00 93.88 86 LYS A N 1
ATOM 680 C CA . LYS A 1 86 ? -6.579 -9.917 2.912 1.00 93.88 86 LYS A CA 1
ATOM 681 C C . LYS A 1 86 ? -6.370 -8.432 2.632 1.00 93.88 86 LYS A C 1
ATOM 683 O O . LYS A 1 86 ? -5.238 -7.966 2.704 1.00 93.88 86 LYS A O 1
ATOM 688 N N . PHE A 1 87 ? -7.433 -7.675 2.359 1.00 92.12 87 PHE A N 1
ATOM 689 C CA . PHE A 1 87 ? -7.358 -6.215 2.290 1.00 92.12 87 PHE A CA 1
ATOM 690 C C . PHE A 1 87 ? -6.806 -5.620 3.595 1.00 92.12 87 PHE A C 1
ATOM 692 O O . PHE A 1 87 ? -5.813 -4.898 3.559 1.00 92.12 87 PHE A O 1
ATOM 699 N N . VAL A 1 88 ? -7.406 -5.964 4.742 1.00 92.25 88 VAL A N 1
ATOM 700 C CA . VAL A 1 88 ? -6.976 -5.486 6.069 1.00 92.25 88 VAL A CA 1
ATOM 701 C C . VAL A 1 88 ? -5.543 -5.911 6.380 1.00 92.25 88 VAL A C 1
ATOM 703 O O . VAL A 1 88 ? -4.758 -5.098 6.869 1.00 92.25 88 VAL A O 1
ATOM 706 N N . GLU A 1 89 ? -5.197 -7.167 6.097 1.00 96.25 89 GLU A N 1
ATOM 707 C CA . GLU A 1 89 ? -3.857 -7.715 6.320 1.00 96.25 89 GLU A CA 1
ATOM 708 C C . GLU A 1 89 ? -2.794 -6.929 5.543 1.00 96.25 89 GLU A C 1
ATOM 710 O O . GLU A 1 89 ? -1.838 -6.422 6.133 1.00 96.25 89 GLU A O 1
ATOM 715 N N . ASN A 1 90 ? -2.995 -6.760 4.233 1.00 96.00 90 ASN A N 1
ATOM 716 C CA . ASN A 1 90 ? -2.041 -6.069 3.368 1.00 96.00 90 ASN A CA 1
ATOM 717 C C . ASN A 1 90 ? -1.942 -4.580 3.714 1.00 96.00 90 ASN A C 1
ATOM 719 O O . ASN A 1 90 ? -0.843 -4.036 3.764 1.00 96.00 90 ASN A O 1
ATOM 723 N N . LEU A 1 91 ? -3.060 -3.930 4.040 1.00 92.25 91 LEU A N 1
ATOM 724 C CA . LEU A 1 91 ? -3.051 -2.523 4.430 1.00 92.25 91 LEU A CA 1
ATOM 725 C C . LEU A 1 91 ? -2.349 -2.299 5.779 1.00 92.25 91 LEU A C 1
ATOM 727 O O . LEU A 1 91 ? -1.596 -1.345 5.945 1.00 92.25 91 LEU A O 1
ATOM 731 N N . SER A 1 92 ? -2.533 -3.216 6.733 1.00 94.00 92 SER A N 1
ATOM 732 C CA . SER A 1 92 ? -1.820 -3.181 8.017 1.00 94.00 92 SER A CA 1
ATOM 733 C C . SER A 1 92 ? -0.317 -3.402 7.840 1.00 94.00 92 SER A C 1
ATOM 735 O O . SER A 1 92 ? 0.490 -2.797 8.550 1.00 94.00 92 SER A O 1
ATOM 737 N N . GLN A 1 93 ? 0.065 -4.266 6.898 1.00 97.00 93 GLN A N 1
ATOM 738 C CA . GLN A 1 93 ? 1.461 -4.529 6.573 1.00 97.00 93 GLN A CA 1
ATOM 739 C C . GLN A 1 93 ? 2.116 -3.341 5.856 1.00 97.00 93 GLN A C 1
ATOM 741 O O . GLN A 1 93 ? 3.250 -2.996 6.189 1.00 97.00 93 GLN A O 1
ATOM 746 N N . SER A 1 94 ? 1.397 -2.680 4.944 1.00 95.62 94 SER A N 1
ATOM 747 C CA . SER A 1 94 ? 1.824 -1.421 4.317 1.00 95.62 94 SER A CA 1
ATOM 748 C C . SER A 1 94 ? 2.142 -0.360 5.373 1.00 95.62 94 SER A C 1
ATOM 750 O O . SER A 1 94 ? 3.270 0.137 5.436 1.00 95.62 94 SER A O 1
ATOM 752 N N . ALA A 1 95 ? 1.212 -0.137 6.309 1.00 91.94 95 ALA A N 1
ATOM 753 C CA . ALA A 1 95 ? 1.367 0.857 7.367 1.00 91.94 95 ALA A CA 1
ATOM 754 C C . ALA A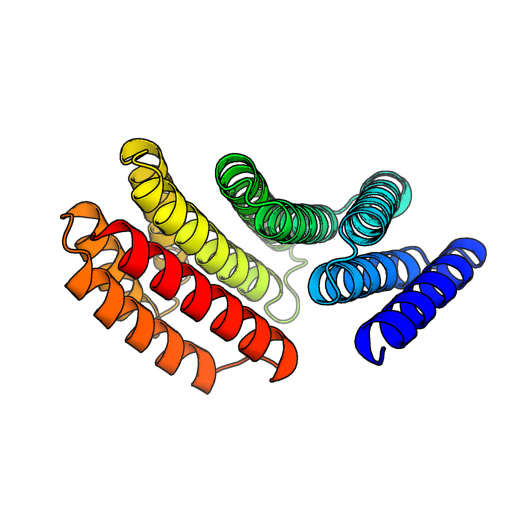 1 95 ? 2.598 0.580 8.237 1.00 91.94 95 ALA A C 1
ATOM 756 O O . ALA A 1 95 ? 3.363 1.488 8.565 1.00 91.94 95 ALA A O 1
ATOM 757 N N . LYS A 1 96 ? 2.825 -0.693 8.584 1.00 95.38 96 LYS A N 1
ATOM 758 C CA . LYS A 1 96 ? 4.021 -1.119 9.317 1.00 95.38 96 LYS A CA 1
ATOM 759 C C . LYS A 1 96 ? 5.302 -0.796 8.544 1.00 95.38 96 LYS A C 1
ATOM 761 O O . LYS A 1 96 ? 6.225 -0.234 9.122 1.00 95.38 96 LYS A O 1
ATOM 766 N N . MET A 1 97 ? 5.355 -1.107 7.251 1.00 94.75 97 MET A N 1
ATOM 767 C CA . MET A 1 97 ? 6.533 -0.843 6.418 1.00 94.75 97 MET A CA 1
ATOM 768 C C . MET A 1 97 ? 6.808 0.655 6.246 1.00 94.75 97 MET A C 1
ATOM 770 O O . MET A 1 97 ? 7.968 1.066 6.273 1.00 94.75 97 MET A O 1
ATOM 774 N N . HIS A 1 98 ? 5.767 1.484 6.139 1.00 91.69 98 HIS A N 1
ATOM 775 C CA . HIS A 1 98 ? 5.905 2.941 6.130 1.00 91.69 98 HIS A CA 1
ATOM 776 C C . HIS A 1 98 ? 6.506 3.485 7.433 1.00 91.69 98 HIS A C 1
ATOM 778 O O . HIS A 1 98 ? 7.379 4.353 7.383 1.00 91.69 98 HIS A O 1
ATOM 784 N N . ILE A 1 99 ? 6.082 2.965 8.589 1.00 89.38 99 ILE A N 1
ATOM 785 C CA . ILE A 1 99 ? 6.634 3.351 9.898 1.00 89.38 99 ILE A CA 1
ATOM 786 C C . ILE A 1 99 ? 8.093 2.940 9.996 1.00 89.38 99 ILE A C 1
ATOM 788 O O . ILE A 1 99 ? 8.944 3.783 10.259 1.00 89.38 99 ILE A O 1
ATOM 792 N N . ASP A 1 100 ? 8.389 1.677 9.706 1.00 91.94 100 ASP A N 1
ATOM 793 C CA . ASP A 1 100 ? 9.750 1.163 9.725 1.00 91.94 100 ASP A CA 1
ATOM 794 C C . ASP A 1 100 ? 10.683 1.980 8.803 1.00 91.94 100 ASP A C 1
ATOM 796 O O . ASP A 1 100 ? 11.831 2.248 9.157 1.00 91.94 100 ASP A O 1
ATOM 800 N N . ALA A 1 101 ? 10.206 2.378 7.617 1.00 89.69 101 ALA A N 1
ATOM 801 C CA . ALA A 1 101 ? 10.956 3.225 6.688 1.00 89.69 101 ALA A CA 1
ATOM 802 C C . ALA A 1 101 ? 11.188 4.634 7.255 1.00 89.69 101 ALA A C 1
ATOM 804 O O . ALA A 1 101 ? 12.268 5.202 7.098 1.00 89.69 101 ALA A O 1
ATOM 805 N N . ALA A 1 102 ? 10.181 5.209 7.915 1.00 86.06 102 ALA A N 1
ATOM 806 C CA . ALA A 1 102 ? 10.293 6.513 8.555 1.00 86.06 102 ALA A CA 1
ATOM 807 C C . ALA A 1 102 ? 11.288 6.485 9.724 1.00 86.06 102 ALA A C 1
ATOM 809 O O . ALA A 1 102 ? 12.131 7.372 9.830 1.00 86.06 102 ALA A O 1
ATOM 810 N N . GLU A 1 103 ? 11.228 5.460 10.571 1.00 85.31 103 GLU A N 1
ATOM 811 C CA . GLU A 1 103 ? 12.165 5.264 11.679 1.00 85.31 103 GLU A CA 1
ATOM 812 C C . GLU A 1 103 ? 13.598 5.075 11.178 1.00 85.31 103 GLU A C 1
ATOM 814 O O . GLU A 1 103 ? 14.521 5.685 11.717 1.00 85.31 103 GLU A O 1
ATOM 819 N N . GLU A 1 104 ? 13.787 4.300 10.108 1.00 85.69 104 GLU A N 1
ATOM 820 C CA . GLU A 1 104 ? 15.093 4.114 9.477 1.00 85.69 104 GLU A CA 1
ATOM 821 C C . GLU A 1 104 ? 15.655 5.433 8.924 1.00 85.69 104 GLU A C 1
ATOM 823 O O . GLU A 1 104 ? 16.822 5.754 9.162 1.00 85.69 104 GLU A O 1
ATOM 828 N N . ASN A 1 105 ? 14.825 6.227 8.241 1.00 80.38 105 ASN A N 1
ATOM 829 C CA . ASN A 1 105 ? 15.222 7.538 7.726 1.00 80.38 105 ASN A CA 1
ATOM 830 C C . ASN A 1 105 ? 15.614 8.496 8.859 1.00 80.38 105 ASN A C 1
ATOM 832 O O . ASN A 1 105 ? 16.637 9.176 8.759 1.00 80.38 105 ASN A O 1
ATOM 836 N N . ILE A 1 106 ? 14.833 8.534 9.944 1.00 75.75 106 ILE A N 1
ATOM 837 C CA . ILE A 1 106 ? 15.120 9.358 11.126 1.00 75.75 106 ILE A CA 1
ATOM 838 C C . ILE A 1 106 ? 16.436 8.915 11.773 1.00 75.75 106 ILE A C 1
ATOM 840 O O . ILE A 1 106 ? 17.310 9.746 12.013 1.00 75.75 106 ILE A O 1
ATOM 844 N N . ALA A 1 107 ? 16.614 7.612 12.005 1.00 72.19 107 ALA A N 1
ATOM 845 C CA . ALA A 1 107 ? 17.810 7.062 12.640 1.00 72.19 107 ALA A CA 1
ATOM 846 C C . ALA A 1 107 ? 19.086 7.324 11.826 1.00 72.19 107 ALA A C 1
ATOM 848 O O . ALA A 1 107 ? 20.155 7.546 12.395 1.00 72.19 107 ALA A O 1
ATOM 849 N N . LYS A 1 108 ? 18.979 7.326 10.493 1.00 74.88 108 LYS A N 1
ATOM 850 C CA . LYS A 1 108 ? 20.095 7.596 9.576 1.00 74.88 108 LYS A CA 1
ATOM 851 C C . LYS A 1 108 ? 20.297 9.082 9.268 1.00 74.88 108 LYS A C 1
ATOM 853 O O . LYS A 1 108 ? 21.172 9.395 8.465 1.00 74.88 108 LYS A O 1
ATOM 858 N N . TRP A 1 109 ? 19.518 9.988 9.868 1.00 66.44 109 TRP A N 1
ATOM 859 C CA . TRP A 1 109 ? 19.511 11.424 9.540 1.00 66.44 109 TRP A CA 1
ATOM 860 C C . TRP A 1 109 ? 19.239 11.709 8.053 1.00 66.44 109 TRP A C 1
ATOM 862 O O . TRP A 1 109 ? 19.693 12.703 7.494 1.00 66.44 109 TRP A O 1
ATOM 872 N N . GLN A 1 110 ? 18.485 10.822 7.404 1.00 65.38 110 GLN A N 1
ATOM 873 C CA . GLN A 1 110 ? 18.106 10.900 5.992 1.00 65.38 110 GLN A CA 1
ATOM 874 C C . GLN A 1 110 ? 16.712 11.513 5.797 1.00 65.38 110 GLN A C 1
ATOM 876 O O . GLN A 1 110 ? 16.183 11.509 4.685 1.00 65.38 110 GLN A O 1
ATOM 881 N N . ASP A 1 111 ? 16.113 12.062 6.859 1.00 65.19 111 ASP A N 1
ATOM 882 C CA . ASP A 1 111 ? 14.816 12.737 6.806 1.00 65.19 111 ASP A CA 1
ATOM 883 C C . ASP A 1 111 ? 14.923 14.145 6.199 1.00 65.19 111 ASP A C 1
ATOM 885 O O . ASP A 1 111 ? 14.785 15.169 6.867 1.00 65.19 111 ASP A O 1
ATOM 889 N N . ILE A 1 112 ? 15.208 14.198 4.900 1.00 55.75 112 ILE A N 1
ATOM 890 C CA . ILE A 1 112 ? 15.254 15.440 4.132 1.00 55.75 112 ILE A CA 1
ATOM 891 C C . ILE A 1 112 ? 13.844 15.728 3.602 1.00 55.75 112 ILE A C 1
ATOM 893 O O . ILE A 1 112 ? 13.204 14.866 3.000 1.00 55.75 112 ILE A O 1
ATOM 897 N N . GLY A 1 113 ? 13.348 16.949 3.824 1.00 59.38 113 GLY A N 1
ATOM 898 C CA . GLY A 1 113 ? 12.094 17.423 3.226 1.00 59.38 113 GLY A CA 1
ATOM 899 C C . GLY A 1 113 ? 10.807 16.854 3.835 1.00 59.38 113 GLY A C 1
ATOM 900 O O . GLY A 1 113 ? 9.767 16.903 3.189 1.00 59.38 113 GLY A O 1
ATOM 901 N N . GLY A 1 114 ? 10.846 16.311 5.058 1.00 67.50 114 GLY A N 1
ATOM 902 C CA . GLY A 1 114 ? 9.645 15.811 5.743 1.00 67.50 114 GLY A CA 1
ATOM 903 C C . GLY A 1 114 ? 9.127 14.470 5.213 1.00 67.50 114 GLY A C 1
ATOM 904 O O . GLY A 1 114 ? 7.981 14.100 5.474 1.00 67.50 114 GLY A O 1
ATOM 905 N N . LYS A 1 115 ? 9.965 13.713 4.499 1.00 73.00 115 LYS A N 1
ATOM 906 C CA . LYS A 1 115 ? 9.615 12.405 3.934 1.00 73.00 115 LYS A CA 1
ATOM 907 C C . LYS A 1 115 ? 9.096 11.428 4.993 1.00 73.00 115 LYS A C 1
ATOM 909 O O . LYS A 1 115 ? 8.076 10.775 4.794 1.00 73.00 115 LYS A O 1
ATOM 914 N N . SER A 1 116 ? 9.733 11.376 6.160 1.00 77.06 116 SER A N 1
ATOM 915 C CA . SER A 1 116 ? 9.306 10.522 7.279 1.00 77.06 116 SER A CA 1
ATOM 916 C C . SER A 1 116 ? 7.964 10.969 7.863 1.00 77.06 116 SER A C 1
ATOM 918 O O . SER A 1 116 ? 7.252 10.180 8.483 1.00 77.06 116 SER A O 1
ATOM 920 N N . THR A 1 117 ? 7.592 12.240 7.696 1.00 78.12 117 THR A N 1
ATOM 921 C CA . THR A 1 117 ? 6.258 12.763 8.038 1.00 78.12 117 THR A CA 1
ATOM 922 C C . THR A 1 117 ? 5.200 12.236 7.099 1.00 78.12 117 THR A C 1
ATOM 924 O O . THR A 1 117 ? 4.271 11.604 7.595 1.00 78.12 117 THR A O 1
ATOM 927 N N . SER A 1 118 ? 5.409 12.337 5.790 1.00 80.19 118 SER A N 1
ATOM 928 C CA . SER A 1 118 ? 4.481 11.772 4.806 1.00 80.19 118 SER A CA 1
ATOM 929 C C . SER A 1 118 ? 4.282 10.256 4.978 1.00 80.19 118 SER A C 1
ATOM 931 O O . SER A 1 118 ? 3.149 9.772 4.967 1.00 80.19 118 SER A O 1
ATOM 933 N N . LEU A 1 119 ? 5.357 9.499 5.236 1.00 84.25 119 LEU A N 1
ATOM 934 C CA . LEU A 1 119 ? 5.266 8.052 5.484 1.00 84.25 119 LEU A CA 1
ATOM 935 C C . LEU A 1 119 ? 4.405 7.735 6.718 1.00 84.25 119 LEU A C 1
ATOM 937 O O . LEU A 1 119 ? 3.555 6.848 6.680 1.00 84.25 119 LEU A O 1
ATOM 941 N N . ILE A 1 120 ? 4.581 8.486 7.806 1.00 80.56 120 ILE A N 1
ATOM 942 C CA . ILE A 1 120 ? 3.814 8.267 9.039 1.00 80.56 120 ILE A CA 1
ATOM 943 C C . ILE A 1 120 ? 2.356 8.713 8.888 1.00 80.56 120 ILE A C 1
ATOM 945 O O . ILE A 1 120 ? 1.466 8.043 9.404 1.00 80.56 120 ILE A O 1
ATOM 949 N N . GLU A 1 121 ? 2.080 9.786 8.150 1.00 81.38 121 GLU A N 1
ATOM 950 C CA . GLU A 1 121 ? 0.709 10.196 7.815 1.00 81.38 121 GLU A CA 1
ATOM 951 C C . GLU A 1 121 ? -0.007 9.138 6.969 1.00 81.38 121 GLU A C 1
ATOM 953 O O . GLU A 1 121 ? -1.162 8.801 7.243 1.00 81.38 121 GLU A O 1
ATOM 958 N N . THR A 1 122 ? 0.707 8.541 6.012 1.00 84.25 122 THR A N 1
ATOM 959 C CA . THR A 1 122 ? 0.203 7.416 5.213 1.00 84.25 122 THR A CA 1
ATOM 960 C C . THR A 1 122 ? -0.132 6.227 6.114 1.00 84.25 122 THR A C 1
ATOM 962 O O . THR A 1 122 ? -1.258 5.733 6.083 1.00 84.25 122 THR A O 1
ATOM 965 N N . ALA A 1 123 ? 0.778 5.842 7.014 1.00 85.56 123 ALA A N 1
ATOM 966 C CA . ALA A 1 123 ? 0.544 4.749 7.957 1.00 85.56 123 ALA A CA 1
ATOM 967 C C . ALA A 1 123 ? -0.645 5.005 8.906 1.00 85.56 123 ALA A C 1
ATOM 969 O O . ALA A 1 123 ? -1.409 4.085 9.208 1.00 85.56 123 ALA A O 1
ATOM 970 N N . ILE A 1 124 ? -0.838 6.250 9.363 1.00 81.00 124 ILE A N 1
ATOM 971 C CA . ILE A 1 124 ? -2.010 6.655 10.159 1.00 81.00 124 ILE A CA 1
ATOM 972 C C . ILE A 1 124 ? -3.297 6.409 9.363 1.00 81.00 124 ILE A C 1
ATOM 974 O O . ILE A 1 124 ? -4.249 5.829 9.895 1.00 81.00 124 ILE A O 1
ATOM 978 N N . SER A 1 125 ? -3.338 6.826 8.095 1.00 82.50 125 SER A N 1
ATOM 979 C CA . SER A 1 125 ? -4.498 6.620 7.221 1.00 82.50 125 SER A CA 1
ATOM 980 C C . SER A 1 125 ? -4.792 5.129 7.025 1.00 82.50 125 SER A C 1
ATOM 982 O O . SER A 1 125 ? -5.907 4.669 7.285 1.00 82.50 125 SER A O 1
ATOM 984 N N . GLU A 1 126 ? -3.770 4.349 6.679 1.00 86.62 126 GLU A N 1
ATOM 985 C CA . GLU A 1 126 ? -3.877 2.915 6.414 1.00 86.62 126 GLU A CA 1
ATOM 986 C C . GLU A 1 126 ? -4.329 2.114 7.643 1.00 86.62 126 GLU A C 1
ATOM 988 O O . GLU A 1 126 ? -5.258 1.308 7.545 1.00 86.62 126 GLU A O 1
ATOM 993 N N . TYR A 1 127 ? -3.770 2.378 8.831 1.00 84.19 127 TYR A N 1
ATOM 994 C CA . TYR A 1 127 ? -4.241 1.738 10.064 1.00 84.19 127 TYR A CA 1
ATOM 995 C C . TYR A 1 127 ? -5.660 2.149 10.446 1.00 84.19 127 TYR A C 1
ATOM 997 O O . TYR A 1 127 ? -6.418 1.320 10.955 1.00 84.19 127 TYR A O 1
ATOM 1005 N N . SER A 1 128 ? -6.045 3.402 10.197 1.00 80.25 128 SER A N 1
ATOM 1006 C CA . SER A 1 128 ? -7.420 3.855 10.437 1.00 80.25 128 SER A CA 1
ATOM 1007 C C . SER A 1 128 ? -8.406 3.102 9.543 1.00 80.25 128 SER A C 1
ATOM 1009 O O . SER A 1 128 ? -9.473 2.689 9.999 1.00 80.25 128 SER A O 1
ATOM 1011 N N . TRP A 1 129 ? -8.023 2.853 8.291 1.00 81.06 129 TRP A N 1
ATOM 1012 C CA . TRP A 1 129 ? -8.817 2.084 7.339 1.00 81.06 129 TRP A CA 1
ATOM 1013 C C . TRP A 1 129 ? -8.911 0.610 7.684 1.00 81.06 129 TRP A C 1
ATOM 1015 O O . TRP A 1 129 ? -10.010 0.058 7.743 1.00 81.06 129 TRP A O 1
ATOM 1025 N N . ALA A 1 130 ? -7.772 -0.012 7.971 1.00 84.19 130 ALA A N 1
ATOM 1026 C CA . ALA A 1 130 ? -7.729 -1.398 8.394 1.00 84.19 130 ALA A CA 1
ATOM 1027 C C . ALA A 1 130 ? -8.570 -1.591 9.669 1.00 84.19 130 ALA A C 1
ATOM 1029 O O . ALA A 1 130 ? -9.378 -2.510 9.729 1.00 84.19 130 ALA A O 1
ATOM 1030 N N . SER A 1 131 ? -8.485 -0.664 10.632 1.00 77.88 131 SER A N 1
ATOM 1031 C CA . SER A 1 131 ? -9.322 -0.664 11.838 1.00 77.88 131 SER A CA 1
ATOM 1032 C C . SER A 1 131 ? -10.818 -0.616 11.520 1.00 77.88 131 SER A C 1
ATOM 1034 O O . SER A 1 131 ? -11.589 -1.438 12.024 1.00 77.88 131 SER A O 1
ATOM 1036 N N . PHE A 1 132 ? -11.236 0.327 10.672 1.00 79.69 132 PHE A N 1
ATOM 1037 C CA . PHE A 1 132 ? -12.637 0.480 10.291 1.00 79.69 132 PHE A CA 1
ATOM 1038 C C . PHE A 1 132 ? -13.172 -0.773 9.588 1.00 79.69 132 PHE A C 1
ATOM 1040 O O . PHE A 1 132 ? -14.250 -1.264 9.928 1.00 79.69 132 PHE A O 1
ATOM 1047 N N . CYS A 1 133 ? -12.405 -1.333 8.654 1.00 78.56 133 CYS A N 1
ATOM 1048 C CA . CYS A 1 133 ? -12.779 -2.554 7.951 1.00 78.56 133 CYS A CA 1
ATOM 1049 C C . CYS A 1 133 ? -12.838 -3.767 8.887 1.00 78.56 133 CYS A C 1
ATOM 1051 O O . CYS A 1 133 ? -13.834 -4.486 8.850 1.00 78.56 133 CYS A O 1
ATOM 1053 N N . SER A 1 134 ? -11.864 -3.962 9.782 1.00 77.50 134 SER A N 1
ATOM 1054 C CA . SER A 1 134 ? -11.910 -5.034 10.790 1.00 77.50 134 SER A CA 1
ATOM 1055 C C . SER A 1 134 ? -13.153 -4.945 11.669 1.00 77.50 134 SER A C 1
ATOM 1057 O O . SER A 1 134 ? -13.783 -5.960 11.961 1.00 77.50 134 SER A O 1
ATOM 1059 N N . PHE A 1 135 ? -13.565 -3.727 12.037 1.00 77.25 135 PHE A N 1
ATOM 1060 C CA . PHE A 1 135 ? -14.786 -3.520 12.808 1.00 77.25 135 PHE A CA 1
ATOM 1061 C C . PHE A 1 135 ? -16.029 -3.986 12.038 1.00 77.25 135 PHE A C 1
ATOM 1063 O O . PHE A 1 135 ? -16.880 -4.665 12.613 1.00 77.25 135 PHE A O 1
ATOM 1070 N N . LEU A 1 136 ? -16.130 -3.652 10.744 1.00 76.00 136 LEU A N 1
ATOM 1071 C CA . LEU A 1 136 ? -17.235 -4.095 9.882 1.00 76.00 136 LEU A CA 1
ATOM 1072 C C . LEU A 1 136 ? -17.250 -5.614 9.677 1.00 76.00 136 LEU A C 1
ATOM 1074 O O . LEU A 1 136 ? -18.320 -6.201 9.566 1.00 76.00 136 LEU A O 1
ATOM 1078 N N . LEU A 1 137 ? -16.080 -6.253 9.680 1.00 82.00 137 LEU A N 1
ATOM 1079 C CA . LEU A 1 137 ? -15.947 -7.710 9.613 1.00 82.00 137 LEU A CA 1
ATOM 1080 C C . LEU A 1 137 ? -16.284 -8.412 10.938 1.00 82.00 137 LEU A C 1
ATOM 1082 O O . LEU A 1 137 ? -16.334 -9.638 10.984 1.00 82.00 137 LEU A O 1
ATOM 1086 N N . GLY A 1 138 ? -16.527 -7.656 12.012 1.00 79.25 138 GLY A N 1
ATOM 1087 C CA . GLY A 1 138 ? -16.849 -8.186 13.336 1.00 79.25 138 GLY A CA 1
ATOM 1088 C C . GLY A 1 138 ? -15.632 -8.475 14.219 1.00 79.25 138 GLY A C 1
ATOM 1089 O O . GLY A 1 138 ? -15.814 -8.783 15.399 1.00 79.25 138 GLY A O 1
ATOM 1090 N N . ASP A 1 139 ? -14.409 -8.302 13.712 1.00 86.50 139 ASP A N 1
ATOM 1091 C CA . ASP A 1 139 ? -13.174 -8.437 14.490 1.00 86.50 139 ASP A CA 1
ATOM 1092 C C . ASP A 1 139 ? -12.878 -7.144 15.266 1.00 86.50 139 ASP A C 1
ATOM 1094 O O . ASP A 1 139 ? -12.075 -6.281 14.890 1.00 86.50 139 ASP A O 1
ATOM 1098 N N . LYS A 1 140 ? -13.601 -6.988 16.376 1.00 79.00 140 LYS A N 1
ATOM 1099 C CA . LYS A 1 140 ? -13.527 -5.802 17.239 1.00 79.00 140 LYS A CA 1
ATOM 1100 C C . LYS A 1 140 ? -12.175 -5.663 17.938 1.00 79.00 140 LYS A C 1
ATOM 1102 O O . LYS A 1 140 ? -11.778 -4.538 18.246 1.00 79.00 140 LYS A O 1
ATOM 1107 N N . GLU A 1 141 ? -11.490 -6.770 18.215 1.00 82.50 141 GLU A N 1
ATOM 1108 C CA . GLU A 1 141 ? -10.190 -6.753 18.886 1.00 82.50 141 GLU A CA 1
ATOM 1109 C C . GLU A 1 141 ? -9.108 -6.232 17.942 1.00 82.50 141 GLU A C 1
ATOM 1111 O O . GLU A 1 141 ? -8.409 -5.270 18.279 1.00 82.50 141 GLU A O 1
ATOM 1116 N N . LEU A 1 142 ? -9.043 -6.772 16.721 1.00 84.31 142 LEU A N 1
ATOM 1117 C CA . LEU A 1 142 ? -8.147 -6.266 15.688 1.00 84.31 142 LEU A CA 1
ATOM 1118 C C . LEU A 1 142 ? -8.448 -4.802 15.366 1.00 84.31 142 LEU A C 1
ATOM 1120 O O . LEU A 1 142 ? -7.528 -3.983 15.310 1.00 84.31 142 LEU A O 1
ATOM 1124 N N . ALA A 1 143 ? -9.729 -4.444 15.228 1.00 73.81 143 ALA A N 1
ATOM 1125 C CA . ALA A 1 143 ? -10.136 -3.064 14.994 1.00 73.81 143 ALA A CA 1
ATOM 1126 C C . ALA A 1 143 ? -9.602 -2.115 16.077 1.00 73.81 143 ALA A C 1
ATOM 1128 O O . ALA A 1 143 ? -9.006 -1.081 15.761 1.00 73.81 143 ALA A O 1
ATOM 1129 N N . LYS A 1 144 ? -9.767 -2.477 17.355 1.00 70.56 144 LYS A N 1
ATOM 1130 C CA . LYS A 1 144 ? -9.266 -1.690 18.487 1.00 70.56 144 LYS A CA 1
ATOM 1131 C C . LYS A 1 144 ? -7.743 -1.566 18.452 1.00 70.56 144 LYS A C 1
ATOM 1133 O O . LYS A 1 144 ? -7.229 -0.461 18.608 1.00 70.56 144 LYS A O 1
ATOM 1138 N N . ASN A 1 145 ? -7.029 -2.664 18.220 1.00 78.88 145 ASN A N 1
ATOM 1139 C CA . ASN A 1 145 ? -5.566 -2.675 18.192 1.00 78.88 145 ASN A CA 1
ATOM 1140 C C . ASN A 1 145 ? -5.007 -1.768 17.085 1.00 78.88 145 ASN A C 1
ATOM 1142 O O . ASN A 1 145 ? -4.087 -0.988 17.328 1.00 78.88 145 ASN A O 1
ATOM 1146 N N . LEU A 1 146 ? -5.595 -1.811 15.888 1.00 79.81 146 LEU A N 1
ATOM 1147 C CA . LEU A 1 146 ? -5.199 -0.955 14.765 1.00 79.81 146 LEU A CA 1
ATOM 1148 C C . LEU A 1 146 ? -5.534 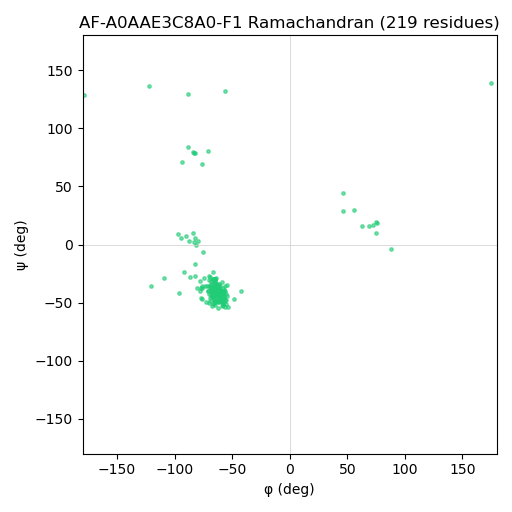0.525 15.017 1.00 79.81 146 LEU A C 1
ATOM 1150 O O . LEU A 1 146 ? -4.714 1.398 14.730 1.00 79.81 146 LEU A O 1
ATOM 1154 N N . ALA A 1 147 ? -6.685 0.819 15.633 1.00 73.31 147 ALA A N 1
ATOM 1155 C CA . ALA A 1 147 ? -7.040 2.183 16.030 1.00 73.31 147 ALA A CA 1
ATOM 1156 C C . ALA A 1 147 ? -6.051 2.765 17.051 1.00 73.31 147 ALA A C 1
ATOM 1158 O O . ALA A 1 147 ? -5.694 3.939 16.956 1.00 73.31 147 ALA A O 1
ATOM 1159 N N . LEU A 1 148 ? -5.600 1.957 18.018 1.00 74.19 148 LEU A N 1
ATOM 1160 C CA . LEU A 1 148 ? -4.608 2.379 19.009 1.00 74.19 148 LEU A CA 1
ATOM 1161 C C . LEU A 1 148 ? -3.258 2.692 18.358 1.00 74.19 148 LEU A C 1
ATOM 1163 O O . LEU A 1 148 ? -2.678 3.723 18.683 1.00 74.19 148 LEU A O 1
ATOM 1167 N N . LYS A 1 149 ? -2.800 1.874 17.400 1.00 82.19 149 LYS A N 1
ATOM 1168 C CA . LYS A 1 149 ? -1.579 2.162 16.626 1.00 82.19 149 LYS A CA 1
ATOM 1169 C C . LYS A 1 149 ? -1.678 3.492 15.875 1.00 82.19 149 LYS A C 1
ATOM 1171 O O . LYS A 1 149 ? -0.783 4.321 15.982 1.00 82.19 149 LYS A O 1
ATOM 1176 N N . SER A 1 150 ? -2.780 3.719 15.158 1.00 74.69 150 SER A N 1
ATOM 1177 C CA . SER A 1 150 ? -3.028 4.988 14.452 1.00 74.69 150 SER A CA 1
ATOM 1178 C C . SER A 1 150 ? -3.027 6.189 15.411 1.00 74.69 150 SER A C 1
ATOM 1180 O O . SER A 1 150 ? -2.399 7.219 15.150 1.00 74.69 150 SER A O 1
ATOM 1182 N N . LEU A 1 151 ? -3.684 6.045 16.567 1.00 69.31 151 LEU A N 1
ATOM 1183 C CA . LEU A 1 151 ? -3.760 7.093 17.581 1.00 69.31 151 LEU A CA 1
ATOM 1184 C C . LEU A 1 151 ? -2.390 7.417 18.192 1.00 69.31 151 LEU A C 1
ATOM 1186 O O . LEU A 1 151 ? -2.073 8.595 18.353 1.00 69.31 151 LEU A O 1
ATOM 1190 N N . ASP A 1 152 ? -1.595 6.400 18.517 1.00 73.75 152 ASP A N 1
ATOM 1191 C CA . ASP A 1 152 ? -0.255 6.561 19.088 1.00 73.75 152 ASP A CA 1
ATOM 1192 C C . ASP A 1 152 ? 0.671 7.341 18.141 1.00 73.75 152 ASP A C 1
ATOM 1194 O O . ASP A 1 152 ? 1.289 8.330 18.544 1.00 73.75 152 ASP A O 1
ATOM 1198 N N . LEU A 1 153 ? 0.654 7.007 16.845 1.00 70.06 153 LEU A N 1
ATOM 1199 C CA . LEU A 1 153 ? 1.405 7.719 15.801 1.00 70.06 153 LEU A CA 1
ATOM 1200 C C . LEU A 1 153 ? 0.989 9.196 15.684 1.00 70.06 153 LEU A C 1
ATOM 1202 O O . LEU A 1 153 ? 1.825 10.102 15.595 1.00 70.06 153 LEU A O 1
ATOM 1206 N N . ALA A 1 154 ? -0.315 9.478 15.745 1.00 63.25 154 ALA A N 1
ATOM 1207 C CA . ALA A 1 154 ? -0.824 10.850 15.727 1.00 63.25 154 ALA A CA 1
ATOM 1208 C C . ALA A 1 154 ? -0.434 11.643 16.999 1.00 63.25 154 ALA A C 1
ATOM 1210 O O . ALA A 1 154 ? -0.263 12.876 16.978 1.00 63.25 154 ALA A O 1
ATOM 1211 N N . GLN A 1 155 ? -0.276 10.952 18.131 1.00 55.84 155 GLN A N 1
ATOM 1212 C CA . GLN A 1 155 ? 0.115 11.529 19.417 1.00 55.84 155 GLN A CA 1
ATOM 1213 C C . GLN A 1 155 ? 1.627 11.733 19.565 1.00 55.84 155 GLN A C 1
ATOM 1215 O O . GLN A 1 155 ? 2.033 12.685 20.233 1.00 55.84 155 GLN A O 1
ATOM 1220 N N . THR A 1 156 ? 2.469 10.956 18.893 1.00 59.50 156 THR A N 1
ATOM 1221 C CA . THR A 1 156 ? 3.930 11.140 18.921 1.00 59.50 156 THR A CA 1
ATOM 1222 C C . THR A 1 156 ? 4.386 12.328 18.064 1.00 59.50 156 THR A C 1
ATOM 1224 O O . THR A 1 156 ? 5.257 13.088 18.485 1.00 59.50 156 THR A O 1
ATOM 1227 N N . LYS A 1 157 ? 3.745 12.616 16.921 1.00 54.00 157 LYS A N 1
ATOM 1228 C CA . LYS A 1 157 ? 4.283 13.583 15.935 1.00 54.00 157 LYS A CA 1
ATOM 1229 C C . LYS A 1 157 ? 4.022 15.093 16.108 1.00 54.00 157 LYS A C 1
ATOM 1231 O O . LYS A 1 157 ? 4.313 15.856 15.198 1.00 54.00 157 LYS A O 1
ATOM 1236 N N . ARG A 1 158 ? 3.482 15.603 17.225 1.00 43.62 158 ARG A N 1
ATOM 1237 C CA . ARG A 1 158 ? 3.058 17.036 17.342 1.00 43.62 158 ARG A CA 1
ATOM 1238 C C . ARG A 1 158 ? 2.234 17.548 16.135 1.00 43.62 158 ARG A C 1
ATOM 1240 O O . ARG A 1 158 ? 2.193 18.743 15.860 1.00 43.62 158 ARG A O 1
ATOM 1247 N N . ILE A 1 159 ? 1.505 16.654 15.473 1.00 46.44 159 ILE A N 1
ATOM 1248 C CA . ILE A 1 159 ? 0.567 16.932 14.383 1.00 46.44 159 ILE A CA 1
ATOM 1249 C C . ILE A 1 159 ? -0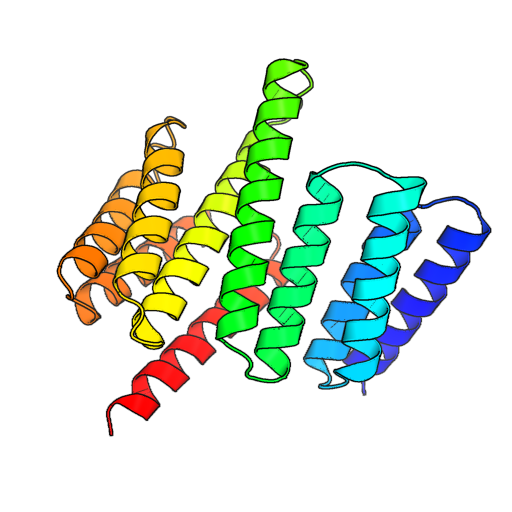.660 17.641 15.005 1.00 46.44 159 ILE A C 1
ATOM 1251 O O . ILE A 1 159 ? -1.643 17.022 15.406 1.00 46.44 159 ILE A O 1
ATOM 1255 N N . ARG A 1 160 ? -0.553 18.957 15.252 1.00 41.16 160 ARG A N 1
ATOM 1256 C CA . ARG A 1 160 ? -1.514 19.731 16.074 1.00 41.16 160 ARG A CA 1
ATOM 1257 C C . ARG A 1 160 ? -2.917 19.801 15.467 1.00 41.16 160 ARG A C 1
ATOM 1259 O O . ARG A 1 160 ? -3.883 19.808 16.223 1.00 41.16 160 ARG A O 1
ATOM 1266 N N . ILE A 1 161 ? -3.015 19.845 14.140 1.00 45.84 161 ILE A N 1
ATOM 1267 C CA . ILE A 1 161 ? -4.264 20.130 13.416 1.00 45.84 161 ILE A CA 1
ATOM 1268 C C . ILE A 1 161 ? -5.190 18.897 13.398 1.00 45.84 161 ILE A C 1
ATOM 1270 O O . ILE A 1 161 ? -6.391 19.001 13.633 1.00 45.84 161 ILE A O 1
ATOM 1274 N N . TRP A 1 162 ? -4.613 17.702 13.270 1.00 49.94 162 TRP A N 1
ATOM 1275 C CA . TRP A 1 162 ? -5.336 16.457 12.977 1.00 49.94 162 TRP A CA 1
ATOM 1276 C C . TRP A 1 162 ? -5.787 15.667 14.210 1.00 49.94 162 TRP A C 1
ATOM 1278 O O . TRP A 1 162 ? -6.754 14.903 14.175 1.00 49.94 162 TRP A O 1
ATOM 1288 N N . ARG A 1 163 ? -5.104 15.885 15.341 1.00 51.31 163 ARG A N 1
ATOM 1289 C CA . ARG A 1 163 ? -5.299 15.153 16.603 1.00 51.31 163 ARG A CA 1
ATOM 1290 C C . ARG A 1 163 ? -6.729 15.170 17.114 1.00 51.31 163 ARG A C 1
ATOM 1292 O O . ARG A 1 163 ? -7.160 14.208 17.740 1.00 51.31 163 ARG A O 1
ATOM 1299 N N . ARG A 1 164 ? -7.455 16.270 16.909 1.00 58.69 164 ARG A N 1
ATOM 1300 C CA . ARG A 1 164 ? -8.743 16.475 17.575 1.00 58.69 164 ARG A CA 1
ATOM 1301 C C . ARG A 1 164 ? -9.862 15.657 16.943 1.00 58.69 164 ARG A C 1
ATOM 1303 O O . ARG A 1 164 ? -10.624 15.052 17.687 1.00 58.69 164 ARG A O 1
ATOM 1310 N N . GLU A 1 165 ? -9.976 15.640 15.617 1.00 63.44 165 GLU A N 1
ATOM 1311 C CA . GLU A 1 165 ? -11.034 14.869 14.948 1.00 63.44 165 GLU A CA 1
ATOM 1312 C C . GLU A 1 165 ? -10.671 13.386 14.844 1.00 63.44 165 GLU A C 1
ATOM 1314 O O . GLU A 1 165 ? -11.523 12.554 15.136 1.00 63.44 165 GLU A O 1
ATOM 1319 N N . LEU A 1 166 ? -9.400 13.032 14.605 1.00 57.84 166 LEU A N 1
ATOM 1320 C CA . LEU A 1 166 ? -8.974 11.628 14.617 1.00 57.84 166 LEU A CA 1
ATOM 1321 C C . LEU A 1 166 ? -9.171 10.974 15.996 1.00 57.84 166 LEU A C 1
ATOM 1323 O O . LEU A 1 166 ? -9.739 9.888 16.086 1.00 57.84 166 LEU A O 1
ATOM 1327 N N . ALA A 1 167 ? -8.802 11.651 17.092 1.00 57.38 167 ALA A N 1
ATOM 1328 C CA . ALA A 1 167 ? -9.039 11.128 18.442 1.00 57.38 167 ALA A CA 1
ATOM 1329 C C . ALA A 1 167 ? -10.535 10.966 18.757 1.00 57.38 167 ALA A C 1
ATOM 1331 O O . ALA A 1 167 ? -10.921 10.018 19.442 1.00 57.38 167 ALA A O 1
ATOM 1332 N N . LYS A 1 168 ? -11.394 11.856 18.239 1.00 65.81 168 LYS A N 1
ATOM 1333 C CA . LYS A 1 168 ? -12.852 11.719 18.368 1.00 65.81 168 LYS A CA 1
ATOM 1334 C C . LYS A 1 168 ? -13.383 10.541 17.553 1.00 65.81 168 LYS A C 1
ATOM 1336 O O . LYS A 1 168 ? -14.238 9.815 18.059 1.00 65.81 168 LYS A O 1
ATOM 1341 N N . THR A 1 169 ? -12.865 10.312 16.346 1.00 63.50 169 THR A N 1
ATOM 1342 C CA . THR A 1 169 ? -13.211 9.148 15.518 1.00 63.50 169 THR A CA 1
ATOM 1343 C C . THR A 1 169 ? -12.814 7.848 16.207 1.00 63.50 169 THR A C 1
ATOM 1345 O O . THR A 1 169 ? -13.675 7.000 16.446 1.00 63.50 169 THR A O 1
ATOM 1348 N N . CYS A 1 170 ? -11.547 7.711 16.609 1.00 48.91 170 CYS A N 1
ATOM 1349 C CA . CYS A 1 170 ? -11.052 6.526 17.312 1.00 48.91 170 CYS A CA 1
ATOM 1350 C C . CYS A 1 170 ? -11.800 6.307 18.634 1.00 48.91 170 CYS A C 1
ATOM 1352 O O . CYS A 1 170 ? -12.228 5.194 18.929 1.00 48.91 170 CYS A O 1
ATOM 1354 N N . GLY A 1 171 ? -12.053 7.370 19.403 1.00 56.56 171 GLY A N 1
ATOM 1355 C CA . GLY A 1 171 ? -12.852 7.295 20.625 1.00 56.56 171 GLY A CA 1
ATOM 1356 C C . GLY A 1 171 ? -14.294 6.845 20.370 1.00 56.56 171 GLY A C 1
ATOM 1357 O O . GLY A 1 171 ? -14.846 6.064 21.144 1.00 56.56 171 GLY A O 1
ATOM 1358 N N . ALA A 1 172 ? -14.921 7.285 19.280 1.00 65.56 172 ALA A N 1
ATOM 1359 C CA . ALA A 1 172 ? -16.256 6.832 18.906 1.00 65.56 172 ALA A CA 1
ATOM 1360 C C . ALA A 1 172 ? -16.269 5.358 18.466 1.00 65.56 172 ALA A C 1
ATOM 1362 O O . ALA A 1 172 ? -17.201 4.645 18.842 1.00 65.56 172 ALA A O 1
ATOM 1363 N N . LEU A 1 173 ? -15.238 4.892 17.751 1.00 55.44 173 LEU A N 1
ATOM 1364 C CA . LEU A 1 173 ? -15.064 3.483 17.375 1.00 55.44 173 LEU A CA 1
ATOM 1365 C C . LEU A 1 173 ? -14.882 2.582 18.602 1.00 55.44 173 LEU A C 1
ATOM 1367 O O . LEU A 1 173 ? -15.617 1.608 18.747 1.00 55.44 173 LEU A O 1
ATOM 1371 N N . ILE A 1 174 ? -13.990 2.953 19.528 1.00 59.28 174 ILE A N 1
ATOM 1372 C CA . ILE A 1 174 ? -13.761 2.225 20.792 1.00 59.28 174 ILE A CA 1
ATOM 1373 C C . ILE A 1 174 ? -15.064 2.081 21.592 1.00 59.28 174 ILE A C 1
ATOM 1375 O O . ILE A 1 174 ? -15.310 1.047 22.206 1.00 59.28 174 ILE A O 1
ATOM 1379 N N . ASN A 1 175 ? -15.926 3.098 21.549 1.00 64.38 175 ASN A N 1
ATOM 1380 C CA . ASN A 1 175 ? -17.211 3.111 22.246 1.00 64.38 175 ASN A CA 1
ATOM 1381 C C . ASN A 1 175 ? -18.385 2.541 21.420 1.00 64.38 175 ASN A C 1
ATOM 1383 O O . ASN A 1 175 ? -19.536 2.685 21.835 1.00 64.38 175 ASN A O 1
ATOM 1387 N N . GLY A 1 176 ? -18.140 1.959 20.238 1.00 66.81 176 GLY A N 1
ATOM 1388 C CA . GLY A 1 176 ? -19.170 1.361 19.376 1.00 66.81 176 GLY A CA 1
ATOM 1389 C C . GLY A 1 176 ? -20.156 2.353 18.736 1.00 66.81 176 GLY A C 1
ATOM 1390 O O . GLY A 1 176 ? -21.215 1.958 18.253 1.00 66.81 176 GLY A O 1
ATOM 1391 N N . LYS A 1 177 ? -19.848 3.656 18.719 1.00 74.44 177 LYS A N 1
ATOM 1392 C CA . LYS A 1 177 ? -20.739 4.733 18.243 1.00 74.44 177 LYS A CA 1
ATOM 1393 C C . LYS A 1 177 ? -20.484 5.066 16.771 1.00 74.44 177 LYS A C 1
ATOM 1395 O O . LYS A 1 177 ? -20.005 6.152 16.444 1.00 74.44 177 LYS A O 1
ATOM 1400 N N . LEU A 1 178 ? -20.871 4.150 15.884 1.00 65.44 178 LEU A N 1
ATOM 1401 C CA . LEU A 1 178 ? -20.655 4.205 14.426 1.00 65.44 178 LEU A CA 1
ATOM 1402 C C . LEU A 1 178 ? -21.049 5.540 13.769 1.00 65.44 178 LEU A C 1
ATOM 1404 O O . LEU A 1 178 ? -20.257 6.111 13.029 1.00 65.44 178 LEU A O 1
ATOM 1408 N N . GLY A 1 179 ? -22.232 6.083 14.078 1.00 68.06 179 GLY A N 1
ATOM 1409 C CA . GLY A 1 179 ? -22.682 7.354 13.489 1.00 68.06 179 GLY A CA 1
ATOM 1410 C C . GLY A 1 179 ? -21.827 8.560 13.901 1.00 68.06 179 GLY A C 1
ATOM 1411 O O . GLY A 1 179 ? -21.621 9.475 13.111 1.00 68.06 179 GLY A O 1
ATOM 1412 N N . LYS A 1 180 ? -21.268 8.541 15.120 1.00 69.75 180 LYS A N 1
ATOM 1413 C CA . LYS A 1 180 ? -20.347 9.588 15.589 1.00 69.75 180 LYS A CA 1
ATOM 1414 C C . LYS A 1 180 ? -18.955 9.406 14.997 1.00 69.75 180 LYS A C 1
ATOM 1416 O O . LYS A 1 180 ? -18.350 10.390 14.593 1.00 69.75 180 LYS A O 1
ATOM 1421 N N . ALA A 1 181 ? -18.477 8.164 14.908 1.00 60.62 181 ALA A N 1
ATOM 1422 C CA . ALA A 1 181 ? -17.217 7.852 14.240 1.00 60.62 181 ALA A CA 1
ATOM 1423 C C . ALA A 1 181 ? -17.246 8.327 12.782 1.00 60.62 181 ALA A C 1
ATOM 1425 O O . ALA A 1 181 ? -16.330 9.010 12.345 1.00 60.62 181 ALA A O 1
ATOM 1426 N N . GLN A 1 182 ? -18.347 8.067 12.074 1.00 61.72 182 GLN A N 1
ATOM 1427 C CA . GLN A 1 182 ? -18.555 8.522 10.703 1.00 61.72 182 GLN A CA 1
ATOM 1428 C C . GLN A 1 182 ? -18.526 10.052 10.579 1.00 61.72 182 GLN A C 1
ATOM 1430 O O . GLN A 1 182 ? -17.832 10.575 9.715 1.00 61.72 182 GLN A O 1
ATOM 1435 N N . ALA A 1 183 ? -19.229 10.777 11.451 1.00 70.50 183 ALA A N 1
ATOM 1436 C CA . ALA A 1 183 ? -19.247 12.240 11.411 1.00 70.50 183 ALA A CA 1
ATOM 1437 C C . ALA A 1 183 ? -17.863 12.860 11.687 1.00 70.50 183 ALA A C 1
ATOM 1439 O O . ALA A 1 183 ? -17.454 13.797 11.004 1.00 70.50 183 ALA A O 1
ATOM 1440 N N . HIS A 1 184 ? -17.126 12.324 12.665 1.00 67.06 184 HIS A N 1
ATOM 1441 C CA . HIS A 1 184 ? -15.766 12.781 12.965 1.00 67.06 184 HIS A CA 1
ATOM 1442 C C . HIS A 1 184 ? -14.777 12.423 11.854 1.00 67.06 184 HIS A C 1
ATOM 1444 O O . HIS A 1 184 ? -13.879 13.209 11.563 1.00 67.06 184 HIS A O 1
ATOM 1450 N N . TRP A 1 185 ? -14.974 11.282 11.192 1.00 61.97 185 TRP A N 1
ATOM 1451 C CA . TRP A 1 185 ? -14.159 10.866 10.060 1.00 61.97 185 TRP A CA 1
ATOM 1452 C C . TRP A 1 185 ? -14.330 11.783 8.848 1.00 61.97 185 TRP A C 1
ATOM 1454 O O . TRP A 1 185 ? -13.336 12.259 8.314 1.00 61.97 185 TRP A O 1
ATOM 1464 N N . VAL A 1 186 ? -15.568 12.102 8.458 1.00 64.88 186 VAL A N 1
ATOM 1465 C CA . VAL A 1 186 ? -15.835 13.042 7.352 1.00 64.88 186 VAL A CA 1
ATOM 1466 C C . VAL A 1 186 ? -15.174 14.394 7.627 1.00 64.88 186 VAL A C 1
ATOM 1468 O O . VAL A 1 186 ? -14.459 14.924 6.785 1.00 64.88 186 VAL A O 1
ATOM 1471 N N . LYS A 1 187 ? -15.308 14.906 8.853 1.00 66.56 187 LYS A N 1
ATOM 1472 C CA . LYS A 1 187 ? -14.693 16.176 9.247 1.00 66.56 187 LYS A CA 1
ATOM 1473 C C . LYS A 1 187 ? -13.160 16.132 9.250 1.00 66.56 187 LYS A C 1
ATOM 1475 O O . LYS A 1 187 ? -12.500 17.107 8.895 1.00 66.56 187 LYS A O 1
ATOM 1480 N N . PHE A 1 188 ? -12.585 14.999 9.651 1.00 63.12 188 PHE A N 1
ATOM 1481 C CA . PHE A 1 188 ? -11.152 14.745 9.536 1.00 63.12 188 PHE A CA 1
ATOM 1482 C C . PHE A 1 188 ? -10.699 14.785 8.066 1.00 63.12 188 PHE A C 1
ATOM 1484 O O . PHE A 1 188 ? -9.711 15.448 7.769 1.00 63.12 188 PHE A O 1
ATOM 1491 N N . GLN A 1 189 ? -11.456 14.177 7.147 1.00 56.75 189 GLN A N 1
ATOM 1492 C CA . GLN A 1 189 ? -11.164 14.173 5.707 1.00 56.75 189 GLN A CA 1
ATOM 1493 C C . GLN A 1 189 ? -11.284 15.553 5.051 1.00 56.75 189 GLN A C 1
ATOM 1495 O O . GLN A 1 189 ? -10.422 15.919 4.257 1.00 56.75 189 GLN A O 1
ATOM 1500 N N . GLU A 1 190 ? -12.320 16.324 5.389 1.00 59.97 190 GLU A N 1
ATOM 1501 C CA . GLU A 1 190 ? -12.491 17.707 4.915 1.00 59.97 190 GLU A CA 1
ATOM 1502 C C . GLU A 1 190 ? -11.302 18.570 5.321 1.00 59.97 190 GLU A C 1
ATOM 1504 O O . GLU A 1 190 ? -10.765 19.331 4.520 1.00 59.97 190 GLU A O 1
ATOM 1509 N N . THR A 1 191 ? -10.847 18.399 6.562 1.00 57.53 191 THR A N 1
ATOM 1510 C CA . THR A 1 191 ? -9.661 19.096 7.045 1.00 57.53 191 THR A CA 1
ATOM 1511 C C . THR A 1 191 ? -8.446 18.649 6.214 1.00 57.53 191 THR A C 1
ATOM 1513 O O . THR A 1 191 ? -7.714 19.511 5.747 1.00 57.53 191 THR A O 1
ATOM 1516 N N . LEU A 1 192 ? -8.292 17.340 5.935 1.00 52.09 192 LEU A N 1
ATOM 1517 C CA . LEU A 1 192 ? -7.120 16.742 5.258 1.00 52.09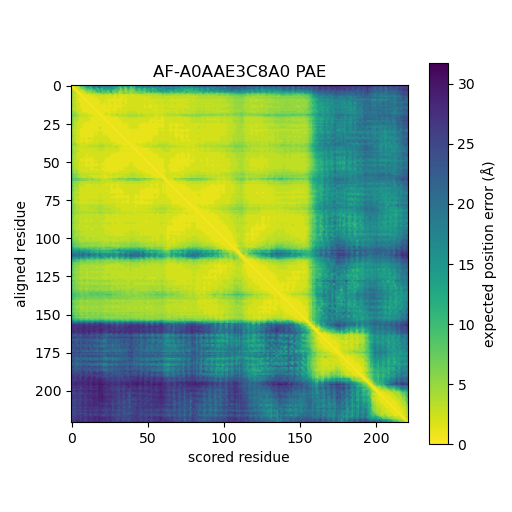 192 LEU A CA 1
ATOM 1518 C C . LEU A 1 192 ? -6.980 17.219 3.812 1.00 52.09 192 LEU A C 1
ATOM 1520 O O . LEU A 1 192 ? -5.876 17.476 3.343 1.00 52.09 192 LEU A O 1
ATOM 1524 N N . SER A 1 193 ? -8.118 17.404 3.142 1.00 47.75 193 SER A N 1
ATOM 1525 C CA . SER A 1 193 ? -8.208 17.889 1.763 1.00 47.75 193 SER A CA 1
ATOM 1526 C C . SER A 1 193 ? -7.700 19.312 1.556 1.00 47.75 193 SER A C 1
ATOM 1528 O O . SER A 1 193 ? -7.215 19.635 0.476 1.00 47.75 193 SER A O 1
ATOM 1530 N N . ASN A 1 194 ? -7.794 20.155 2.588 1.00 46.50 194 ASN A N 1
ATOM 1531 C CA . ASN A 1 194 ? -7.434 21.565 2.484 1.00 46.50 194 ASN A CA 1
ATOM 1532 C C . ASN A 1 194 ? -5.927 21.807 2.635 1.00 46.50 194 ASN A C 1
ATOM 1534 O O . ASN A 1 194 ? -5.463 22.876 2.248 1.00 46.50 194 ASN A O 1
ATOM 1538 N N . ASP A 1 195 ? -5.175 20.835 3.171 1.00 47.22 195 ASP A N 1
ATOM 1539 C CA . ASP A 1 195 ? -3.772 21.039 3.533 1.00 47.22 195 ASP A CA 1
ATOM 1540 C C . ASP A 1 195 ? -2.758 20.316 2.631 1.00 47.22 195 ASP A C 1
ATOM 1542 O O . ASP A 1 195 ? -1.676 20.866 2.501 1.00 47.22 195 ASP A O 1
ATOM 1546 N N . TYR A 1 196 ? -3.036 19.168 1.982 1.00 37.78 196 TYR A N 1
ATOM 1547 C CA . TYR A 1 196 ? -2.194 18.606 0.892 1.00 37.78 196 TYR A CA 1
ATOM 1548 C C . TYR A 1 196 ? -2.780 17.296 0.315 1.00 37.78 196 TYR A C 1
ATOM 1550 O O . TYR A 1 196 ? -3.018 16.360 1.075 1.00 37.78 196 TYR A O 1
ATOM 1558 N N . LEU A 1 197 ? -2.935 17.203 -1.017 1.00 39.22 197 LEU A N 1
ATOM 1559 C CA . LEU A 1 197 ? -2.659 16.033 -1.885 1.00 39.22 197 LEU A CA 1
ATOM 1560 C C . LEU A 1 197 ? -3.102 16.342 -3.327 1.00 39.22 197 LEU A C 1
ATOM 1562 O O . LEU A 1 197 ? -4.152 16.941 -3.547 1.00 39.22 197 LEU A O 1
ATOM 1566 N N . GLY A 1 198 ? -2.296 15.936 -4.312 1.00 39.41 198 GLY A N 1
ATOM 1567 C CA . GLY A 1 198 ? -2.637 16.069 -5.728 1.00 39.41 198 GLY A CA 1
ATOM 1568 C C . GLY A 1 198 ? -3.969 15.382 -6.037 1.00 39.41 198 GLY A C 1
ATOM 1569 O O . GLY A 1 198 ? -4.192 14.237 -5.643 1.00 39.41 198 GLY A O 1
ATOM 1570 N N . GLU A 1 199 ? -4.838 16.100 -6.748 1.00 36.62 199 GLU A N 1
ATOM 1571 C CA . GLU A 1 199 ? -6.262 15.804 -6.956 1.00 36.62 199 GLU A CA 1
ATOM 1572 C C . GLU A 1 199 ? -6.569 14.320 -7.246 1.00 36.62 199 GLU A C 1
ATOM 1574 O O . GLU A 1 199 ? -7.504 13.751 -6.690 1.00 36.62 199 GLU A O 1
ATOM 1579 N N . THR A 1 200 ? -5.746 13.645 -8.046 1.00 34.31 200 THR A N 1
ATOM 1580 C CA . THR A 1 200 ? -6.020 12.282 -8.536 1.00 34.31 200 THR A CA 1
ATOM 1581 C C . THR A 1 200 ? -6.008 11.186 -7.455 1.00 34.31 200 THR A C 1
ATOM 1583 O O . THR A 1 200 ? -6.876 10.315 -7.455 1.00 34.31 200 THR A O 1
ATOM 1586 N N . GLU A 1 201 ? -5.054 11.211 -6.518 1.00 38.28 201 GLU A N 1
ATOM 1587 C CA . GLU A 1 201 ? -4.931 10.185 -5.458 1.00 38.28 201 GLU A CA 1
ATOM 1588 C C . GLU A 1 201 ? -5.958 10.416 -4.339 1.00 38.28 201 GLU A C 1
ATOM 1590 O O . GLU A 1 201 ? -6.498 9.471 -3.759 1.00 38.28 201 GLU A O 1
ATOM 1595 N N . TYR A 1 202 ? -6.305 11.685 -4.110 1.00 39.56 202 TYR A N 1
ATOM 1596 C CA . TYR A 1 202 ? -7.358 12.109 -3.195 1.00 39.56 202 TYR A CA 1
ATOM 1597 C C . TYR A 1 202 ? -8.758 11.682 -3.676 1.00 39.56 202 TYR A C 1
ATOM 1599 O O . TYR A 1 202 ? -9.561 11.188 -2.879 1.00 39.56 202 TYR A O 1
ATOM 1607 N N . PHE A 1 203 ? -9.052 11.781 -4.978 1.00 38.84 203 PHE A N 1
ATOM 1608 C CA . PHE A 1 203 ? -10.339 11.335 -5.525 1.00 38.84 203 PHE A CA 1
ATOM 1609 C C . PHE A 1 203 ? -10.502 9.808 -5.527 1.00 38.84 203 PHE A C 1
ATOM 1611 O O . PHE A 1 203 ? -11.595 9.322 -5.226 1.00 38.84 203 PHE A O 1
ATOM 1618 N N . GLU A 1 204 ? -9.438 9.032 -5.771 1.00 37.88 204 GLU A N 1
ATOM 1619 C CA . GLU A 1 204 ? -9.490 7.571 -5.591 1.00 37.88 204 GLU A CA 1
ATOM 1620 C C . GLU A 1 204 ? -9.724 7.202 -4.119 1.00 37.88 204 GLU A C 1
ATOM 1622 O O . GLU A 1 204 ? -10.557 6.342 -3.823 1.00 37.88 204 GLU A O 1
ATOM 1627 N N . TYR A 1 205 ? -9.074 7.902 -3.185 1.00 39.44 205 TYR A N 1
ATOM 1628 C CA . TYR A 1 205 ? -9.299 7.749 -1.747 1.00 39.44 205 TYR A CA 1
ATOM 1629 C C . TYR A 1 205 ? -10.751 8.065 -1.337 1.00 39.44 205 TYR A C 1
ATOM 1631 O O . TYR A 1 205 ? -11.380 7.262 -0.641 1.00 39.44 205 TYR A O 1
ATOM 1639 N N . LEU A 1 206 ? -11.342 9.162 -1.826 1.00 38.22 206 LEU A N 1
ATOM 1640 C CA . LEU A 1 206 ? -12.758 9.490 -1.599 1.00 38.22 206 LEU A CA 1
ATOM 1641 C C . LEU A 1 206 ? -13.703 8.428 -2.178 1.00 38.22 206 LEU A C 1
ATOM 1643 O O . LEU A 1 206 ? -14.629 7.984 -1.495 1.00 38.22 206 LEU A O 1
ATOM 1647 N N . ARG A 1 207 ? -13.431 7.948 -3.396 1.00 41.97 207 ARG A N 1
ATOM 1648 C CA . ARG A 1 207 ? -14.220 6.892 -4.050 1.00 41.97 207 ARG A CA 1
ATOM 1649 C C . ARG A 1 207 ? -14.127 5.561 -3.303 1.00 41.97 207 ARG A C 1
ATOM 1651 O O . ARG A 1 207 ? -15.076 4.769 -3.291 1.00 41.97 207 ARG A O 1
ATOM 1658 N N . ILE A 1 208 ? -12.989 5.289 -2.664 1.00 41.12 208 ILE A N 1
ATOM 1659 C CA . ILE A 1 208 ? -12.796 4.113 -1.815 1.00 41.12 208 ILE A CA 1
ATOM 1660 C C . ILE A 1 208 ? -13.669 4.209 -0.559 1.00 41.12 208 ILE A C 1
ATOM 166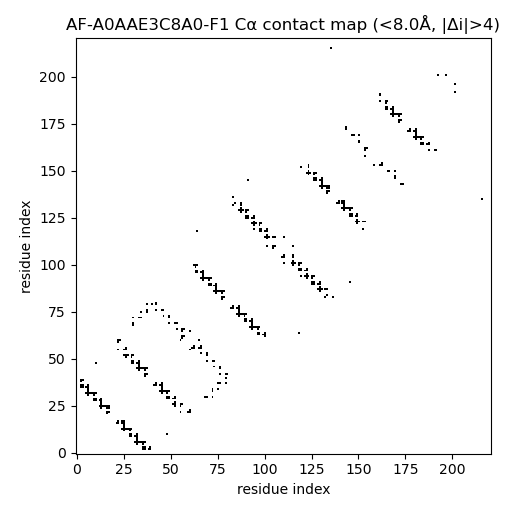2 O O . ILE A 1 208 ? -14.350 3.240 -0.206 1.00 41.12 208 ILE A O 1
ATOM 1666 N N . VAL A 1 209 ? -13.691 5.385 0.067 1.00 40.59 209 VAL A N 1
ATOM 1667 C CA . VAL A 1 209 ? -14.452 5.686 1.284 1.00 40.59 209 VAL A CA 1
ATOM 1668 C C . VAL A 1 209 ? -15.953 5.623 1.072 1.00 40.59 209 VAL A C 1
ATOM 1670 O O . VAL A 1 209 ? -16.659 4.954 1.830 1.00 40.59 209 VAL A O 1
ATOM 1673 N N . GLU A 1 210 ? -16.440 6.253 0.015 1.00 41.75 210 GLU A N 1
ATOM 1674 C CA . GLU A 1 210 ? -17.859 6.274 -0.320 1.00 41.75 210 GLU A CA 1
ATOM 1675 C C . GLU A 1 210 ? -18.407 4.858 -0.572 1.00 41.75 210 GLU A C 1
ATOM 1677 O O . GLU A 1 210 ? -19.472 4.485 -0.076 1.00 41.75 210 GLU A O 1
ATOM 1682 N N . ASN A 1 211 ? -17.617 4.008 -1.231 1.00 41.28 211 ASN A N 1
ATOM 1683 C CA . ASN A 1 211 ? -17.966 2.608 -1.461 1.00 41.28 211 ASN A CA 1
ATOM 1684 C C . ASN A 1 211 ? -18.016 1.774 -0.174 1.00 41.28 211 ASN A C 1
ATOM 1686 O O . ASN A 1 211 ? -18.947 0.988 0.006 1.00 41.28 211 ASN A O 1
ATOM 1690 N N . CYS A 1 212 ? -17.073 1.961 0.754 1.00 39.97 212 CYS A N 1
ATOM 1691 C CA . CYS A 1 212 ? -17.116 1.280 2.051 1.00 39.97 212 CYS A CA 1
ATOM 1692 C C . CYS A 1 212 ? -18.347 1.703 2.874 1.00 39.97 212 CYS A C 1
ATOM 1694 O O . CYS A 1 212 ? -18.963 0.871 3.543 1.00 39.97 212 CYS A O 1
ATOM 1696 N N . PHE A 1 213 ? -18.768 2.969 2.776 1.00 45.38 213 PHE A N 1
ATOM 1697 C CA . PHE A 1 213 ? -20.004 3.439 3.407 1.00 45.38 213 PHE A CA 1
ATOM 1698 C C . PHE A 1 213 ? -21.269 2.868 2.762 1.00 45.38 213 PHE A C 1
ATOM 1700 O O . PHE A 1 213 ? -22.223 2.555 3.479 1.00 45.38 213 PHE A O 1
ATOM 1707 N N . ASN A 1 214 ? -21.288 2.694 1.442 1.00 44.59 214 ASN A N 1
ATOM 1708 C CA . ASN A 1 214 ? -22.407 2.059 0.745 1.00 44.59 214 ASN A CA 1
ATOM 1709 C C . ASN A 1 214 ? -22.554 0.579 1.134 1.00 44.59 214 ASN A C 1
ATOM 1711 O O . ASN A 1 214 ? -23.673 0.120 1.362 1.00 44.59 214 ASN A O 1
ATOM 1715 N N . ILE A 1 215 ? -21.437 -0.130 1.327 1.00 42.41 215 ILE A N 1
ATOM 1716 C CA . ILE A 1 215 ? -21.415 -1.509 1.842 1.00 42.41 215 ILE A CA 1
ATOM 1717 C C . ILE A 1 215 ? -21.896 -1.562 3.304 1.00 42.41 215 ILE A C 1
ATOM 1719 O O . ILE A 1 215 ? -22.736 -2.385 3.660 1.00 42.41 215 ILE A O 1
ATOM 1723 N N . ALA A 1 216 ? -21.448 -0.641 4.162 1.00 38.78 216 ALA A N 1
ATOM 1724 C CA . ALA A 1 216 ? -21.905 -0.581 5.554 1.00 38.78 216 ALA A CA 1
ATOM 1725 C C . ALA A 1 216 ? -23.403 -0.229 5.687 1.00 38.78 216 ALA A C 1
ATOM 1727 O O . ALA A 1 216 ? -24.064 -0.642 6.641 1.00 38.78 216 ALA A O 1
ATOM 1728 N N . LYS A 1 217 ? -23.959 0.540 4.739 1.00 41.47 217 LYS A N 1
ATOM 1729 C CA . LYS A 1 217 ? -25.401 0.824 4.659 1.00 41.47 217 LYS A CA 1
ATOM 1730 C C . LYS A 1 217 ? -26.208 -0.378 4.166 1.00 41.47 217 LYS A C 1
ATOM 1732 O O . LYS A 1 217 ? -27.323 -0.566 4.645 1.00 4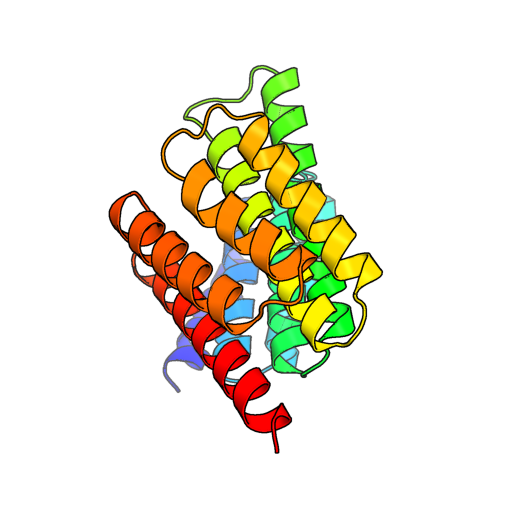1.47 217 LYS A O 1
ATOM 1737 N N . SER A 1 218 ? -25.680 -1.180 3.241 1.00 41.16 218 SER A N 1
ATOM 1738 C CA . SER A 1 218 ? -26.392 -2.347 2.704 1.00 41.16 218 SER A CA 1
ATOM 1739 C C . SER A 1 218 ? -26.447 -3.521 3.686 1.00 41.16 218 SER A C 1
ATOM 1741 O O . SER A 1 218 ? -27.434 -4.246 3.686 1.00 41.16 218 SER A O 1
ATOM 1743 N N . GLN A 1 219 ? -25.461 -3.653 4.579 1.00 38.72 219 GLN A N 1
ATOM 1744 C CA . GLN A 1 219 ? -25.428 -4.670 5.643 1.00 38.72 219 GLN A CA 1
ATOM 1745 C C . GLN A 1 219 ? -26.288 -4.333 6.881 1.00 38.72 219 GLN A C 1
ATOM 1747 O O . GLN A 1 219 ? -26.280 -5.072 7.861 1.00 38.72 219 GLN A O 1
ATOM 1752 N N . LYS A 1 220 ? -27.023 -3.210 6.863 1.00 41.03 220 LYS A N 1
ATOM 1753 C CA . LYS A 1 220 ? -27.998 -2.816 7.902 1.00 41.03 220 LYS A CA 1
ATOM 1754 C C . LYS A 1 220 ? -29.450 -3.226 7.589 1.00 41.03 220 LYS A C 1
ATOM 1756 O O . LYS A 1 220 ? -30.345 -2.817 8.329 1.00 41.03 220 LYS A O 1
ATOM 1761 N N . LYS A 1 221 ? -29.688 -3.969 6.505 1.00 37.62 221 LYS A N 1
ATOM 1762 C CA . LYS A 1 221 ? -30.959 -4.663 6.235 1.00 37.62 221 LYS A CA 1
ATOM 1763 C C . LYS A 1 221 ? -30.858 -6.110 6.689 1.00 37.62 221 LYS A C 1
ATOM 1765 O O . LYS A 1 221 ? -31.892 -6.611 7.171 1.00 37.62 221 LYS A O 1
#

Nearest PDB structures (foldseek):
  3gw4-assembly1_A  TM=7.101E-01  e=3.466E-02  Deinococcus radiodurans R1 = ATCC 13939 = DSM 20539
  5a7d-assembly4_D  TM=6.192E-01  e=2.017E-02  Drosophila melanogaster
  4i9e-assembly1_B  TM=4.607E-01  e=1.536E-01  Bacillus subtilis subsp. subtilis str. 168
  3uq3-assembly1_A  TM=2.931E-01  e=3.313E-02  Saccharomyces cerevisiae S288C
  6xns-assembly2_F  TM=3.385E-01  e=1.532E+00  synthetic construct

pLDDT: mean 76.55, std 19.67, range [34.31, 98.5]

Solvent-accessible surface area (backbone atoms only — not comparable to full-atom values): 10902 Å² total; per-residue (Å²): 111,71,50,50,56,54,17,51,51,29,43,52,50,15,50,53,26,46,76,71,68,37,53,69,62,13,30,58,22,17,49,51,16,15,51,28,21,44,75,64,67,38,54,68,61,13,50,52,22,32,50,52,24,44,49,42,24,62,78,73,64,68,41,45,54,54,49,15,55,34,27,42,45,48,13,54,50,25,51,72,75,66,37,61,68,58,17,33,51,26,22,43,49,14,20,50,26,19,40,55,36,22,51,50,28,54,76,68,72,61,54,65,91,54,50,40,53,56,29,40,52,49,19,33,52,32,18,44,48,25,13,53,51,30,42,76,72,65,41,54,65,61,13,49,54,28,35,49,54,24,50,51,56,46,66,69,64,75,48,74,84,58,44,64,34,49,51,48,18,46,52,22,51,76,68,69,36,59,73,54,18,51,55,27,45,52,53,39,48,60,56,46,66,76,75,69,70,66,68,70,64,51,51,53,52,50,56,52,50,54,50,54,51,53,52,60,58,62,73,72,114

Mean predicted aligned error: 10.86 Å

Secondary structure (DSSP, 8-state):
-HHHHHHHHHHHHHHHHHHTT-HHHHHHHHHHHHHHHHHTT-HHHHHHHHHHHHHHIIIII--HHHHHHHHHHHHHHHHHTT-HHHHHHHHHHHHHHHHHHHHHHHHTT---TTHHHHHHHHHHHHHHHHHHHHHHTT-HHHHHHHHHHHHHHHHHTT-TTTHHHHHHHHHHHHTT-HHHHHHHHHHHHHHHHHH---HHHHHHHHHHHHHHHHHHHHTT-

Radius of gyration: 17.76 Å; Cα contacts (8 Å, |Δi|>4): 269; chains: 1; bounding box: 51×32×45 Å

Foldseek 3Di:
DVLLVQLVVLQVQLVVCVVVVNLVSNLVSLLSSLLSCLVVLVLVSNVVSLVVSVVSCVPPVVALLSVLSSLCSQLSSCVSVVNLVSNLVSLQSSLVSLQVRLVVCVVVVVCPPNSSVVSLVSSLVSLQVSLVSCVVVVNLVSSLVSLVVSLVSCVPPPVVQQNPLSVQLSVCSNVVNVVRNVVSVVVSLVSVVVPDDDPPVNVVVVVVVVVVVVVVVVVVD

Sequence (221 aa):
MIAEKTALEYLNDAREHAKCGDFVGAFLRYIRAGCFFRESSDLVNSLDCYNKAMEVANEHLNKKEYMALVYSGFASYYRGVGNNNKFVENLSQSAKMHIDAAEENIAKWQDIGGKSTSLIETAISEYSWASFCSFLLGDKELAKNLALKSLDLAQTKRIRIWRRELAKTCGALINGKLGKAQAHWVKFQETLSNDYLGETEYFEYLRIVENCFNIAKSQKK